Protein AF-A0A7V4HJ07-F1 (afdb_monomer)

Radius of gyration: 25.89 Å; Cα contacts (8 Å, |Δi|>4): 223; chains: 1; bounding box: 107×44×60 Å

Solvent-accessible surface area (backbone atoms only — not comparable to full-atom values): 12830 Å² total; per-residue (Å²): 135,82,89,85,78,92,86,92,75,89,89,85,77,85,71,76,80,68,75,82,66,90,60,75,57,32,81,26,37,32,40,37,22,27,63,87,34,69,67,12,44,54,52,41,54,50,50,30,63,78,57,62,34,52,75,89,34,54,42,74,42,65,8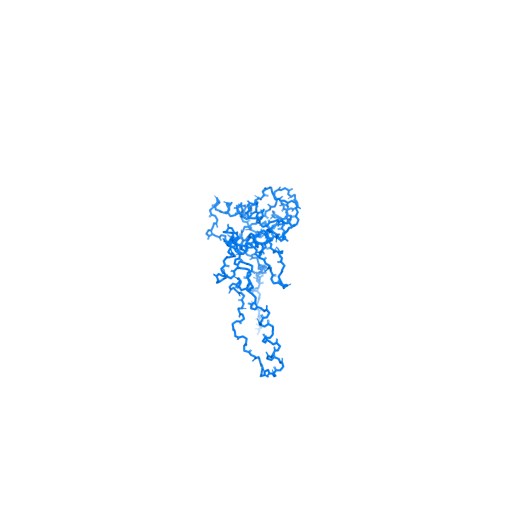4,66,66,93,43,57,62,42,48,43,66,54,43,40,65,55,46,50,49,53,52,54,49,52,37,52,77,70,69,35,67,90,55,45,84,40,84,43,81,32,53,84,57,49,49,38,29,34,43,60,79,72,39,77,86,56,72,69,58,95,91,55,70,58,66,42,47,44,68,60,51,56,75,38,36,72,40,54,71,67,72,44,47,43,72,66,26,96,74,47,55,82,87,51,84,69,84,77,72,80,68,72,96,53,92,70,52,71,68,55,50,52,52,49,51,56,51,50,60,64,63,67,54,79,50,57,44,46,90,86,60,76,76,79,50,77,68,56,56,51,53,58,64,72,73,110

Structure (mmCIF, N/CA/C/O backbone):
data_AF-A0A7V4HJ07-F1
#
_entry.id   AF-A0A7V4HJ07-F1
#
loop_
_atom_site.group_PDB
_atom_site.id
_atom_site.type_symbol
_atom_site.label_atom_id
_atom_site.label_alt_id
_atom_site.label_comp_id
_ato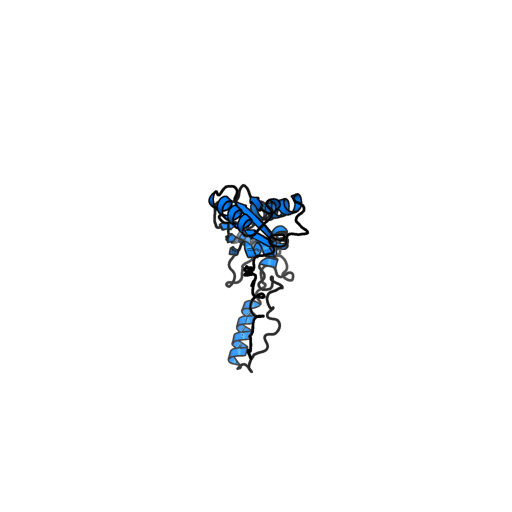m_site.label_asym_id
_atom_site.label_entity_id
_atom_site.label_seq_id
_atom_site.pdbx_PDB_ins_code
_atom_site.Cartn_x
_atom_site.Cartn_y
_atom_site.Cartn_z
_atom_site.occupancy
_atom_site.B_iso_or_equiv
_atom_site.auth_seq_id
_atom_site.auth_comp_id
_atom_site.auth_asym_id
_atom_site.auth_atom_id
_atom_site.pdbx_PDB_model_num
ATOM 1 N N . MET A 1 1 ? 72.514 -27.831 17.365 1.00 38.81 1 MET A N 1
ATOM 2 C CA . MET A 1 1 ? 72.449 -26.882 16.229 1.00 38.81 1 MET A CA 1
ATOM 3 C C . MET A 1 1 ? 70.995 -26.665 15.820 1.00 38.81 1 MET A C 1
ATOM 5 O O . MET A 1 1 ? 70.294 -27.635 15.596 1.00 38.81 1 MET A O 1
ATOM 9 N N . ARG A 1 2 ? 70.595 -25.385 15.783 1.00 41.19 2 ARG A N 1
ATOM 10 C CA . ARG A 1 2 ? 69.440 -24.729 15.125 1.00 41.19 2 ARG A CA 1
ATOM 11 C C . ARG A 1 2 ? 68.014 -25.303 15.245 1.00 41.19 2 ARG A C 1
ATOM 13 O O . ARG A 1 2 ? 67.581 -26.135 14.461 1.00 41.19 2 ARG A O 1
ATOM 20 N N . ARG A 1 3 ? 67.242 -24.634 16.115 1.00 50.53 3 ARG A N 1
ATOM 21 C CA . ARG A 1 3 ? 65.797 -24.376 15.976 1.00 50.53 3 ARG A CA 1
ATOM 22 C C . ARG A 1 3 ? 65.485 -23.695 14.634 1.00 50.53 3 ARG A C 1
ATOM 24 O O . ARG A 1 3 ? 66.245 -22.812 14.229 1.00 50.53 3 ARG A O 1
ATOM 31 N N . ARG A 1 4 ? 64.324 -23.989 14.037 1.00 55.06 4 ARG A N 1
ATOM 32 C CA . ARG A 1 4 ? 63.582 -23.041 13.187 1.00 55.06 4 ARG A CA 1
ATOM 33 C C . ARG A 1 4 ? 62.068 -23.129 13.442 1.00 55.06 4 ARG A C 1
ATOM 35 O O . ARG A 1 4 ? 61.608 -24.193 13.846 1.00 55.06 4 ARG A O 1
ATOM 42 N N . PRO A 1 5 ? 61.339 -22.009 13.294 1.00 48.78 5 PRO A N 1
ATOM 43 C CA . PRO A 1 5 ? 60.101 -21.729 14.015 1.00 48.78 5 PRO A CA 1
ATOM 44 C C . PRO A 1 5 ? 58.841 -21.733 13.130 1.00 48.78 5 PRO A C 1
ATOM 46 O O . PRO A 1 5 ? 58.913 -21.568 11.918 1.00 48.78 5 PRO A O 1
ATOM 49 N N . SER A 1 6 ? 57.701 -21.894 13.805 1.00 51.91 6 SER A N 1
ATOM 50 C CA . SER A 1 6 ? 56.386 -21.275 13.578 1.00 51.91 6 SER A CA 1
ATOM 51 C C . SER A 1 6 ? 56.101 -20.671 12.197 1.00 51.91 6 SER A C 1
ATOM 53 O O . SER A 1 6 ? 56.595 -19.587 11.903 1.00 51.91 6 SER A O 1
ATOM 55 N N . SER A 1 7 ? 55.218 -21.291 11.405 1.00 49.09 7 SER A N 1
ATOM 56 C CA . SER A 1 7 ? 54.449 -20.620 10.335 1.00 49.09 7 SER A CA 1
ATOM 57 C C . SER A 1 7 ? 53.295 -21.504 9.842 1.00 49.09 7 SER A C 1
ATOM 59 O O . SER A 1 7 ? 53.359 -22.061 8.756 1.00 49.09 7 SER A O 1
ATOM 61 N N . VAL A 1 8 ? 52.231 -21.642 10.636 1.00 47.03 8 VAL A N 1
ATOM 62 C CA . VAL A 1 8 ? 50.888 -21.945 10.099 1.00 47.03 8 VAL A CA 1
ATOM 63 C C . VAL A 1 8 ? 49.890 -21.079 10.866 1.00 47.03 8 VAL A C 1
ATOM 65 O O . VAL A 1 8 ? 49.098 -21.539 11.678 1.00 47.03 8 VAL A O 1
ATOM 68 N N . ALA A 1 9 ? 50.014 -19.772 10.675 1.00 49.62 9 ALA A N 1
ATOM 69 C CA . ALA A 1 9 ? 48.987 -18.803 11.011 1.00 49.62 9 ALA A CA 1
ATOM 70 C C . ALA A 1 9 ? 48.783 -17.937 9.767 1.00 49.62 9 ALA A C 1
ATOM 72 O O . ALA A 1 9 ? 49.751 -17.635 9.076 1.00 49.62 9 ALA A O 1
ATOM 73 N N . ALA A 1 10 ? 47.534 -17.539 9.536 1.00 49.84 10 ALA A N 1
ATOM 74 C CA . ALA A 1 10 ? 47.063 -16.678 8.451 1.00 49.84 10 ALA A CA 1
ATOM 75 C C . ALA A 1 10 ? 46.766 -17.367 7.107 1.00 49.84 10 ALA A C 1
ATOM 77 O O . ALA A 1 10 ? 47.447 -17.133 6.118 1.00 49.84 10 ALA A O 1
ATOM 78 N N . LEU A 1 11 ? 45.663 -18.125 7.046 1.00 46.19 11 LEU A N 1
ATOM 79 C CA . LEU A 1 11 ? 44.815 -18.144 5.842 1.00 46.19 11 LEU A CA 1
ATOM 80 C C . LEU A 1 11 ? 43.367 -18.583 6.155 1.00 46.19 11 LEU A C 1
ATOM 82 O O . LEU A 1 11 ? 42.845 -19.530 5.580 1.00 46.19 11 LEU A O 1
ATOM 86 N N . SER A 1 12 ? 42.700 -17.954 7.128 1.00 48.72 12 SER A N 1
ATOM 87 C CA . SER A 1 12 ? 41.275 -18.235 7.415 1.00 48.72 12 SER A CA 1
ATOM 88 C C . SER A 1 12 ? 40.539 -17.020 7.978 1.00 48.72 12 SER A C 1
ATOM 90 O O . SER A 1 12 ? 39.850 -17.109 8.985 1.00 48.72 12 SER A O 1
ATOM 92 N N . LEU A 1 13 ? 40.699 -15.863 7.337 1.00 46.31 13 LEU A N 1
ATOM 93 C CA . LEU A 1 13 ? 39.863 -14.685 7.590 1.00 46.31 13 LEU A CA 1
ATOM 94 C C . LEU A 1 13 ? 39.666 -13.893 6.293 1.00 46.31 13 LEU A C 1
ATOM 96 O O . LEU A 1 13 ? 39.926 -12.699 6.216 1.00 46.31 13 LEU A O 1
ATOM 100 N N . LEU A 1 14 ? 39.157 -14.566 5.258 1.00 50.19 14 LEU A N 1
ATOM 101 C CA . LEU A 1 14 ? 38.324 -13.875 4.277 1.00 50.19 14 LEU A CA 1
ATOM 102 C C . LEU A 1 14 ? 36.915 -13.824 4.878 1.00 50.19 14 LEU A C 1
ATOM 104 O O . LEU A 1 14 ? 36.026 -14.598 4.529 1.00 50.19 14 LEU A O 1
ATOM 108 N N . ALA A 1 15 ? 36.763 -12.969 5.891 1.00 48.62 15 ALA A N 1
ATOM 109 C CA . ALA A 1 15 ? 35.465 -12.606 6.422 1.00 48.62 15 ALA A CA 1
ATOM 110 C C . ALA A 1 15 ? 34.686 -11.994 5.260 1.00 48.62 15 ALA A C 1
ATOM 112 O O . ALA A 1 15 ? 34.964 -10.875 4.828 1.00 48.62 15 ALA A O 1
ATOM 113 N N . CYS A 1 16 ? 33.749 -12.765 4.714 1.00 45.88 16 CYS A N 1
ATOM 114 C CA . CYS A 1 16 ? 32.716 -12.239 3.850 1.00 45.88 16 CYS A CA 1
ATOM 115 C C . CYS A 1 16 ? 31.960 -11.205 4.681 1.00 45.88 16 CYS A C 1
ATOM 117 O O . CYS A 1 16 ? 31.037 -11.541 5.418 1.00 45.88 16 CYS A O 1
ATOM 119 N N . ALA A 1 17 ? 32.357 -9.941 4.560 1.00 47.91 17 ALA A N 1
ATOM 120 C CA . ALA A 1 17 ? 31.526 -8.798 4.880 1.00 47.91 17 ALA A CA 1
ATOM 121 C C . ALA A 1 17 ? 30.385 -8.742 3.851 1.00 47.91 17 ALA A C 1
ATOM 123 O O . ALA A 1 17 ? 30.224 -7.772 3.116 1.00 47.91 17 ALA A O 1
ATOM 124 N N . GLY A 1 18 ? 29.605 -9.822 3.761 1.00 50.72 18 GLY A N 1
ATOM 125 C CA . GLY A 1 18 ? 28.263 -9.748 3.237 1.00 50.72 18 GLY A CA 1
ATOM 126 C C . GLY A 1 18 ? 27.533 -8.870 4.226 1.00 50.72 18 GLY A C 1
ATOM 127 O O . GLY A 1 18 ? 27.244 -9.298 5.341 1.00 50.72 18 GLY A O 1
ATOM 128 N N . GLN A 1 19 ? 27.334 -7.609 3.857 1.00 50.88 19 GLN A N 1
ATOM 129 C CA . GLN A 1 19 ? 26.360 -6.757 4.509 1.00 50.88 19 GLN A CA 1
ATOM 130 C C . GLN A 1 19 ? 25.077 -7.588 4.550 1.00 50.88 19 GLN A C 1
ATOM 132 O O . GLN A 1 19 ? 24.440 -7.783 3.515 1.00 50.88 19 GLN A O 1
ATOM 137 N N . VAL A 1 20 ? 24.723 -8.134 5.717 1.00 46.81 20 VAL A N 1
ATOM 138 C CA . VAL A 1 20 ? 23.382 -8.666 5.963 1.00 46.81 20 VAL A CA 1
ATOM 139 C C . VAL A 1 20 ? 22.499 -7.436 6.053 1.00 46.81 20 VAL A C 1
ATOM 141 O O . VAL A 1 20 ? 22.099 -6.966 7.113 1.00 46.81 20 VAL A O 1
ATOM 144 N N . LEU A 1 21 ? 22.305 -6.819 4.899 1.00 50.88 21 LEU A N 1
ATOM 145 C CA . LEU A 1 21 ? 21.345 -5.777 4.708 1.00 50.88 21 LEU A CA 1
ATOM 146 C C . LEU A 1 21 ? 20.044 -6.561 4.722 1.00 50.88 21 LEU A C 1
ATOM 148 O O . LEU A 1 21 ? 19.770 -7.298 3.778 1.00 50.88 21 LEU A O 1
ATOM 152 N N . ALA A 1 22 ? 19.318 -6.475 5.835 1.00 51.78 22 ALA A N 1
ATOM 153 C CA . ALA A 1 22 ? 17.990 -7.046 6.015 1.00 51.78 22 ALA A CA 1
ATOM 154 C C . ALA A 1 22 ? 17.001 -6.371 5.045 1.00 51.78 22 ALA A C 1
ATOM 156 O O . ALA A 1 22 ? 16.104 -5.635 5.439 1.00 51.78 22 ALA A O 1
ATOM 157 N N . ALA A 1 23 ? 17.241 -6.536 3.747 1.00 54.94 23 ALA A N 1
ATOM 158 C CA . ALA A 1 23 ? 16.266 -6.302 2.714 1.00 54.94 23 ALA A CA 1
ATOM 159 C C . ALA A 1 23 ? 15.381 -7.542 2.627 1.00 54.94 23 ALA A C 1
ATOM 161 O O . ALA A 1 23 ? 15.869 -8.655 2.853 1.00 54.94 23 ALA A O 1
ATOM 162 N N . PRO A 1 24 ? 14.104 -7.361 2.264 1.00 61.44 24 PRO A N 1
ATOM 163 C CA . PRO A 1 24 ? 13.324 -8.477 1.762 1.00 61.44 24 PRO A CA 1
ATOM 164 C C . PRO A 1 24 ? 14.120 -9.170 0.655 1.00 61.44 24 PRO A C 1
ATOM 166 O O . PRO A 1 24 ? 14.839 -8.511 -0.103 1.00 61.44 24 PRO A O 1
ATOM 169 N N . ASP A 1 25 ? 14.015 -10.497 0.599 1.00 76.94 25 ASP A N 1
ATOM 170 C CA . ASP A 1 25 ? 14.601 -11.285 -0.480 1.00 76.94 25 ASP A CA 1
ATOM 171 C C . ASP A 1 25 ? 14.227 -10.615 -1.809 1.00 76.94 25 ASP A C 1
ATOM 173 O O . ASP A 1 25 ? 13.045 -10.421 -2.111 1.00 76.94 25 ASP A O 1
ATOM 177 N N . SER A 1 26 ? 15.233 -10.187 -2.572 1.00 81.31 26 SER A N 1
ATOM 178 C CA . SER A 1 26 ? 15.037 -9.397 -3.788 1.00 81.31 26 SER A CA 1
ATOM 179 C C . SER A 1 26 ? 14.202 -10.146 -4.827 1.00 81.31 26 SER A C 1
ATOM 181 O O . SER A 1 26 ? 13.557 -9.533 -5.681 1.00 81.31 26 SER A O 1
ATOM 183 N N . TYR A 1 27 ? 14.148 -11.475 -4.714 1.00 85.69 27 TYR A N 1
ATOM 184 C CA . TYR A 1 27 ? 13.320 -12.341 -5.536 1.00 85.69 27 TYR A CA 1
ATOM 185 C C . TYR A 1 27 ? 11.875 -12.488 -5.028 1.00 85.69 27 TYR A C 1
ATOM 187 O O . TYR A 1 27 ? 11.033 -13.024 -5.742 1.00 85.69 27 TYR A O 1
ATOM 195 N N . ARG A 1 28 ? 11.550 -12.012 -3.825 1.00 93.12 28 ARG A N 1
ATOM 196 C CA . ARG A 1 28 ? 10.198 -12.058 -3.232 1.00 93.12 28 ARG A CA 1
ATOM 197 C C . ARG A 1 28 ? 9.544 -10.680 -3.116 1.00 93.12 28 ARG A C 1
ATOM 199 O O . ARG A 1 28 ? 8.373 -10.576 -2.756 1.00 93.12 28 ARG A O 1
ATOM 206 N N . ALA A 1 29 ? 10.272 -9.625 -3.473 1.00 94.69 29 ALA A N 1
ATOM 207 C CA . ALA A 1 29 ? 9.765 -8.263 -3.500 1.00 94.69 29 ALA A CA 1
ATOM 208 C C . ALA A 1 29 ? 9.442 -7.782 -4.920 1.00 94.69 29 ALA A C 1
ATOM 210 O O . ALA A 1 29 ? 10.186 -8.061 -5.865 1.00 94.69 29 ALA A O 1
ATOM 211 N N . VAL A 1 30 ? 8.372 -6.995 -5.044 1.00 96.94 30 VAL A N 1
ATOM 212 C CA . VAL A 1 30 ? 8.131 -6.091 -6.179 1.00 96.94 30 VAL A CA 1
ATOM 213 C C . VAL A 1 30 ? 8.318 -4.651 -5.743 1.00 96.94 30 VAL A C 1
ATOM 215 O O . VAL A 1 30 ? 7.993 -4.301 -4.610 1.00 96.94 30 VAL A O 1
ATOM 218 N N . VAL A 1 31 ? 8.839 -3.814 -6.638 1.00 97.00 31 VAL A N 1
ATOM 219 C CA . VAL A 1 31 ? 9.011 -2.379 -6.388 1.00 97.00 31 VAL A CA 1
ATOM 220 C C . VAL A 1 31 ? 8.114 -1.606 -7.326 1.00 97.00 31 VAL A C 1
ATOM 222 O O . VAL A 1 31 ? 8.136 -1.824 -8.538 1.00 97.00 31 VAL A O 1
ATOM 225 N N . ILE A 1 32 ? 7.333 -0.703 -6.755 1.00 97.25 32 ILE A N 1
ATOM 226 C CA . ILE A 1 32 ? 6.379 0.118 -7.476 1.00 97.25 32 ILE A CA 1
ATOM 227 C C . ILE A 1 32 ? 6.998 1.489 -7.724 1.00 97.25 32 ILE A C 1
ATOM 229 O O . ILE A 1 32 ? 7.437 2.140 -6.778 1.00 97.25 32 ILE A O 1
ATOM 233 N N . ALA A 1 33 ? 7.016 1.940 -8.975 1.00 97.00 33 ALA A N 1
ATOM 234 C CA . ALA A 1 33 ? 7.413 3.298 -9.333 1.00 97.00 33 ALA A CA 1
ATOM 235 C C . ALA A 1 33 ? 6.220 4.076 -9.886 1.00 97.00 33 ALA A C 1
ATOM 237 O O . ALA A 1 33 ? 5.417 3.536 -10.651 1.00 97.00 33 ALA A O 1
ATOM 238 N N . ASN A 1 34 ? 6.149 5.361 -9.549 1.00 95.94 34 ASN A N 1
ATOM 239 C CA . ASN A 1 34 ? 5.253 6.287 -10.223 1.00 95.94 34 ASN A CA 1
ATOM 240 C C . ASN A 1 34 ? 5.839 6.620 -11.603 1.00 95.94 34 ASN A C 1
ATOM 242 O O . ASN A 1 34 ? 6.877 7.275 -11.700 1.00 95.94 34 ASN A O 1
ATOM 246 N N . ALA A 1 35 ? 5.166 6.183 -12.667 1.00 95.56 35 ALA A N 1
ATOM 247 C CA . ALA A 1 35 ? 5.622 6.371 -14.041 1.00 95.56 35 ALA A CA 1
ATOM 248 C C . ALA A 1 35 ? 5.672 7.847 -14.474 1.00 95.56 35 ALA A C 1
ATOM 250 O O . ALA A 1 35 ? 6.474 8.212 -15.333 1.00 95.56 35 ALA A O 1
ATOM 251 N N . ALA A 1 36 ? 4.859 8.707 -13.853 1.00 93.62 36 ALA A N 1
ATOM 252 C CA . ALA A 1 36 ? 4.834 10.141 -14.128 1.00 93.62 36 ALA A CA 1
ATOM 253 C C . ALA A 1 36 ? 5.923 10.925 -13.370 1.00 93.62 36 ALA A C 1
ATOM 255 O O . ALA A 1 36 ? 6.141 12.100 -13.667 1.00 93.62 36 ALA A O 1
ATOM 256 N N . SER A 1 37 ? 6.620 10.305 -12.407 1.00 94.44 37 SER A N 1
ATOM 257 C CA . SER A 1 37 ? 7.682 10.958 -11.639 1.00 94.44 37 SER A CA 1
ATOM 258 C C . SER A 1 37 ? 9.070 10.489 -12.064 1.00 94.44 37 SER A C 1
ATOM 260 O O . SER A 1 37 ? 9.479 9.349 -11.832 1.00 94.44 37 SER A O 1
ATOM 262 N N . TRP A 1 38 ? 9.857 11.427 -12.593 1.00 94.94 38 TRP A N 1
ATOM 263 C CA . TRP A 1 38 ? 11.274 11.200 -12.872 1.00 94.94 38 TRP A CA 1
ATOM 264 C C . TRP A 1 38 ? 12.059 10.793 -11.615 1.00 94.94 38 TRP A C 1
ATOM 266 O O . TRP A 1 38 ? 12.910 9.903 -11.683 1.00 94.94 38 TRP A O 1
ATOM 276 N N . ALA A 1 39 ? 11.760 11.406 -10.463 1.00 94.62 39 ALA A N 1
ATOM 277 C CA . ALA A 1 39 ? 12.431 11.090 -9.205 1.00 94.62 39 ALA A CA 1
ATOM 278 C C . ALA A 1 39 ? 12.111 9.656 -8.756 1.00 94.62 39 ALA A C 1
ATOM 280 O O . ALA A 1 39 ? 13.022 8.909 -8.393 1.00 94.62 39 ALA A O 1
ATOM 281 N N . SER A 1 40 ? 10.844 9.242 -8.872 1.00 95.81 40 SER A N 1
ATOM 282 C CA . SER A 1 40 ? 10.403 7.874 -8.583 1.00 95.81 40 SER A CA 1
ATOM 283 C C . SER A 1 40 ? 11.091 6.850 -9.470 1.00 95.81 40 SER A C 1
ATOM 285 O O . SER A 1 40 ? 11.714 5.920 -8.957 1.00 95.81 40 SER A O 1
ATOM 287 N N . LEU A 1 41 ? 11.104 7.074 -10.785 1.00 96.88 41 LEU A N 1
ATOM 288 C CA . LEU A 1 41 ? 11.811 6.209 -11.728 1.00 96.88 41 LEU A CA 1
ATOM 289 C C . LEU A 1 41 ? 13.306 6.102 -11.400 1.00 96.88 41 LEU A C 1
ATOM 291 O O . LEU A 1 41 ? 13.856 5.000 -11.372 1.00 96.88 41 LEU A O 1
ATOM 295 N N . ARG A 1 42 ? 13.981 7.227 -11.125 1.00 97.75 42 ARG A N 1
ATOM 296 C CA . ARG A 1 42 ? 15.422 7.233 -10.834 1.00 97.75 42 ARG A CA 1
ATOM 297 C C . ARG A 1 42 ? 15.746 6.474 -9.549 1.00 97.75 42 ARG A C 1
ATOM 299 O O . ARG A 1 42 ? 16.692 5.683 -9.558 1.00 97.75 42 ARG A O 1
ATOM 306 N N . ILE A 1 43 ? 14.987 6.720 -8.480 1.00 97.69 43 ILE A N 1
ATOM 307 C CA . ILE A 1 43 ? 15.192 6.109 -7.160 1.00 97.69 43 ILE A CA 1
ATOM 308 C C . ILE A 1 43 ? 14.869 4.617 -7.202 1.00 97.69 43 ILE A C 1
ATOM 310 O O . ILE A 1 43 ? 15.673 3.816 -6.731 1.00 97.69 43 ILE A O 1
ATOM 314 N N . VAL A 1 44 ? 13.741 4.227 -7.801 1.00 97.38 44 VAL A N 1
ATOM 315 C CA . VAL A 1 44 ? 13.344 2.816 -7.903 1.00 97.38 44 VAL A CA 1
ATOM 316 C C . VAL A 1 44 ? 14.338 2.021 -8.742 1.00 97.38 44 VAL A C 1
ATOM 318 O O . VAL A 1 44 ? 14.741 0.940 -8.321 1.00 97.38 44 VAL A O 1
ATOM 321 N N . ASN A 1 45 ? 14.791 2.559 -9.877 1.00 96.44 45 ASN A N 1
ATOM 322 C CA . ASN A 1 45 ? 15.788 1.879 -10.706 1.00 96.44 45 ASN A CA 1
ATOM 323 C C . ASN A 1 45 ? 17.121 1.691 -9.967 1.00 96.44 45 ASN A C 1
ATOM 325 O O . ASN A 1 45 ? 17.696 0.606 -10.021 1.00 96.44 45 ASN A O 1
ATOM 329 N N . GLU A 1 46 ? 17.595 2.712 -9.244 1.00 97.00 46 GLU A N 1
ATOM 330 C CA . GLU A 1 46 ? 18.821 2.595 -8.443 1.00 97.00 46 GLU A CA 1
ATOM 331 C C . GLU A 1 46 ? 18.658 1.576 -7.315 1.00 97.00 46 GLU A C 1
ATOM 333 O O . GLU A 1 46 ? 19.503 0.705 -7.123 1.00 97.00 46 GLU A O 1
ATOM 338 N N . TYR A 1 47 ? 17.542 1.647 -6.588 1.00 95.69 47 TYR A N 1
ATOM 339 C CA . TYR A 1 47 ? 17.244 0.722 -5.504 1.00 95.69 47 TYR A CA 1
ATOM 340 C C . TYR A 1 47 ? 17.179 -0.722 -6.013 1.00 95.69 47 TYR A C 1
ATO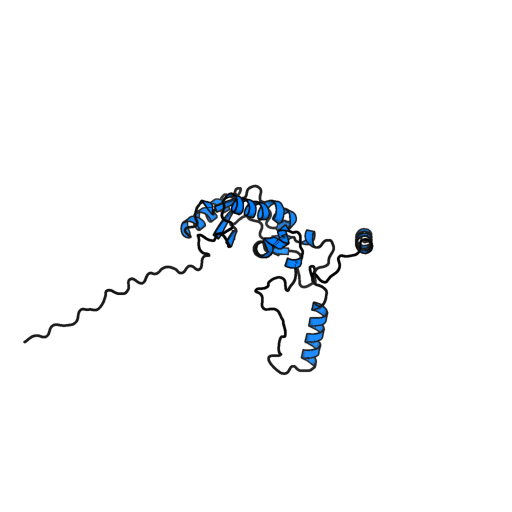M 342 O O . TYR A 1 47 ? 17.787 -1.614 -5.420 1.00 95.69 47 TYR A O 1
ATOM 350 N N . ALA A 1 48 ? 16.491 -0.954 -7.134 1.00 95.50 48 ALA A N 1
ATOM 351 C CA . ALA A 1 48 ? 16.388 -2.270 -7.747 1.00 95.50 48 ALA A CA 1
ATOM 352 C C . ALA A 1 48 ? 17.763 -2.811 -8.165 1.00 95.50 48 ALA A C 1
ATOM 354 O O . ALA A 1 48 ? 18.069 -3.967 -7.872 1.00 95.50 48 ALA A O 1
ATOM 355 N N . ALA A 1 49 ? 18.614 -1.972 -8.766 1.00 94.38 49 ALA A N 1
ATOM 356 C CA . ALA A 1 49 ? 19.975 -2.347 -9.141 1.00 94.38 49 ALA A CA 1
ATOM 357 C C . ALA A 1 49 ? 20.830 -2.720 -7.917 1.00 94.38 49 ALA A C 1
ATOM 359 O O . ALA A 1 49 ? 21.433 -3.792 -7.891 1.00 94.38 49 ALA A O 1
ATOM 360 N N . LEU A 1 50 ? 20.825 -1.886 -6.871 1.00 94.44 50 LEU A N 1
ATOM 361 C CA . LEU A 1 50 ? 21.609 -2.109 -5.649 1.00 94.44 50 LEU A CA 1
ATOM 362 C C . LEU A 1 50 ? 21.158 -3.340 -4.856 1.00 94.44 50 LEU A C 1
ATOM 364 O O . LEU A 1 50 ? 21.966 -3.968 -4.175 1.00 94.44 50 LEU A O 1
ATOM 368 N N . ARG A 1 51 ? 19.865 -3.677 -4.909 1.00 91.94 51 ARG A N 1
ATOM 369 C CA . ARG A 1 51 ? 19.291 -4.830 -4.198 1.00 91.94 51 ARG A CA 1
ATOM 370 C C . ARG A 1 51 ? 19.203 -6.091 -5.050 1.00 91.94 51 ARG A C 1
ATOM 372 O O . ARG A 1 51 ? 18.768 -7.117 -4.541 1.00 91.94 51 ARG A O 1
ATOM 379 N N . GLY A 1 52 ? 19.604 -6.036 -6.319 1.00 92.69 52 GLY A N 1
ATOM 380 C CA . GLY A 1 52 ? 19.484 -7.168 -7.236 1.00 92.69 52 GLY A CA 1
ATOM 381 C C . GLY A 1 52 ? 18.032 -7.602 -7.453 1.00 92.69 52 GLY A C 1
ATOM 382 O O . GLY A 1 52 ? 17.756 -8.797 -7.542 1.00 92.69 52 GLY A O 1
ATOM 383 N N . ILE A 1 53 ? 17.095 -6.650 -7.488 1.00 94.31 53 ILE A N 1
ATOM 384 C CA . ILE A 1 53 ? 15.682 -6.921 -7.774 1.00 94.31 53 ILE A CA 1
ATOM 385 C C . ILE A 1 53 ? 15.541 -7.160 -9.283 1.00 94.31 53 ILE A C 1
ATOM 387 O O . ILE A 1 53 ? 15.971 -6.315 -10.074 1.00 94.31 53 ILE A O 1
ATOM 391 N N . PRO A 1 54 ? 14.950 -8.288 -9.718 1.00 93.88 54 PRO A N 1
ATOM 392 C CA . PRO A 1 54 ? 14.784 -8.573 -11.137 1.00 93.88 54 PRO A CA 1
ATOM 393 C C . PRO A 1 54 ? 14.002 -7.457 -11.852 1.00 93.88 54 PRO A C 1
ATOM 395 O O . PRO A 1 54 ? 12.976 -7.027 -11.328 1.00 93.88 54 PRO A O 1
ATOM 398 N N . PRO A 1 55 ? 14.368 -7.052 -13.084 1.00 93.75 55 PRO A N 1
ATOM 399 C CA . PRO A 1 55 ? 13.628 -6.021 -13.823 1.00 93.75 55 PRO A CA 1
ATOM 400 C C . PRO A 1 55 ? 12.128 -6.318 -13.959 1.00 93.75 55 PRO A C 1
ATOM 402 O O . PRO A 1 55 ? 11.294 -5.422 -13.889 1.00 93.75 55 PRO A O 1
ATOM 405 N N . ARG A 1 56 ? 11.759 -7.604 -14.062 1.00 94.81 56 ARG A N 1
ATOM 406 C CA . ARG A 1 56 ? 10.355 -8.047 -14.099 1.00 94.81 56 ARG A CA 1
ATOM 407 C C . ARG A 1 56 ? 9.564 -7.755 -12.812 1.00 94.81 56 ARG A C 1
ATOM 409 O O . ARG A 1 56 ? 8.338 -7.780 -12.861 1.00 94.81 56 ARG A O 1
ATOM 416 N N . HIS A 1 57 ? 10.229 -7.501 -11.684 1.00 96.56 57 HIS A N 1
ATOM 417 C CA . HIS A 1 57 ? 9.614 -7.147 -10.398 1.00 96.56 57 HIS A CA 1
ATOM 418 C C . HIS A 1 57 ? 9.459 -5.634 -10.207 1.00 96.56 57 HIS A C 1
ATOM 420 O O . HIS A 1 57 ? 8.869 -5.204 -9.219 1.00 96.56 57 HIS A O 1
ATOM 426 N N . VAL A 1 58 ? 9.959 -4.822 -11.141 1.00 97.00 58 VAL A N 1
ATOM 427 C CA . VAL A 1 58 ? 9.706 -3.381 -11.154 1.00 97.00 58 VAL A CA 1
ATOM 428 C C . VAL A 1 58 ? 8.399 -3.131 -11.900 1.00 97.00 58 VAL A C 1
ATOM 430 O O . VAL A 1 58 ? 8.269 -3.446 -13.088 1.00 97.00 58 VAL A O 1
ATOM 433 N N . ILE A 1 59 ? 7.401 -2.613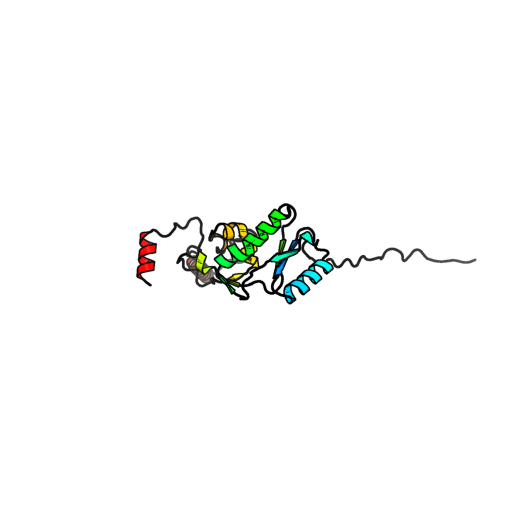 -11.193 1.00 97.44 59 ILE A N 1
ATOM 434 C CA . ILE A 1 59 ? 6.075 -2.304 -11.730 1.00 97.44 59 ILE A CA 1
ATOM 435 C C . ILE A 1 59 ? 5.949 -0.789 -11.822 1.00 97.44 59 ILE A C 1
ATOM 437 O O . ILE A 1 59 ? 6.171 -0.073 -10.848 1.00 97.44 59 ILE A O 1
ATOM 441 N N . LEU A 1 60 ? 5.595 -0.310 -13.009 1.00 96.88 60 LEU A N 1
ATOM 442 C CA . LEU A 1 60 ? 5.300 1.093 -13.249 1.00 96.88 60 LEU A CA 1
ATOM 443 C C . LEU A 1 60 ? 3.794 1.275 -13.119 1.00 96.88 60 LEU A C 1
ATOM 445 O O . LEU A 1 60 ? 3.033 0.583 -13.795 1.00 96.88 60 LEU A O 1
ATOM 449 N N . LEU A 1 61 ? 3.381 2.175 -12.238 1.00 95.38 61 LEU A N 1
ATOM 450 C CA . LEU A 1 61 ? 1.996 2.599 -12.136 1.00 95.38 61 LEU A CA 1
ATOM 451 C C . LEU A 1 61 ? 1.825 3.921 -12.871 1.00 95.38 61 LEU A C 1
ATOM 453 O O . LEU A 1 61 ? 2.463 4.923 -12.538 1.00 95.38 61 LEU A O 1
ATOM 457 N N . ASP A 1 62 ? 0.940 3.898 -13.858 1.00 88.44 62 ASP A N 1
ATOM 458 C CA . ASP A 1 62 ? 0.461 5.087 -14.545 1.00 88.44 62 ASP A CA 1
ATOM 459 C C . ASP A 1 62 ? -0.755 5.667 -13.815 1.00 88.44 62 ASP A C 1
ATOM 461 O O . ASP A 1 62 ? -1.502 4.950 -13.152 1.00 88.44 62 ASP A O 1
ATOM 465 N N . ARG A 1 63 ? -0.992 6.973 -13.989 1.00 85.00 63 ARG A N 1
ATOM 466 C CA . ARG A 1 63 ? -2.201 7.679 -13.515 1.00 85.00 63 ARG A CA 1
ATOM 467 C C . ARG A 1 63 ? -2.382 7.743 -11.991 1.00 85.00 63 ARG A C 1
ATOM 469 O O . ARG A 1 63 ? -3.508 7.860 -11.516 1.00 85.00 63 ARG A O 1
ATOM 476 N N . ILE A 1 64 ? -1.292 7.749 -11.226 1.00 87.31 64 ILE A N 1
ATOM 477 C CA . ILE A 1 64 ? -1.363 8.002 -9.782 1.00 87.31 64 ILE A CA 1
ATOM 478 C C . ILE A 1 64 ? -1.709 9.484 -9.534 1.00 87.31 64 ILE A C 1
ATOM 480 O O . ILE A 1 64 ? -1.081 10.359 -10.141 1.00 87.31 64 ILE A O 1
ATOM 484 N N . PRO A 1 65 ? -2.663 9.803 -8.640 1.00 84.25 65 PRO A N 1
ATOM 485 C CA . PRO A 1 65 ? -2.910 11.179 -8.224 1.00 84.25 65 PRO A CA 1
ATOM 486 C C . PRO A 1 65 ? -1.649 11.811 -7.627 1.00 84.25 65 PRO A C 1
ATOM 488 O O . PRO A 1 65 ? -0.974 11.197 -6.806 1.00 84.25 65 PRO A O 1
ATOM 491 N N . ALA A 1 66 ? -1.363 13.065 -7.979 1.00 78.75 66 ALA A N 1
ATOM 492 C CA . ALA A 1 66 ? -0.190 13.790 -7.476 1.00 78.75 66 ALA A CA 1
ATOM 493 C C . ALA A 1 66 ? -0.299 14.212 -5.994 1.00 78.75 66 ALA A C 1
ATOM 495 O O . ALA A 1 66 ? 0.620 14.820 -5.449 1.00 78.75 66 ALA A O 1
ATOM 496 N N . ASN A 1 67 ? -1.426 13.926 -5.343 1.00 84.81 67 ASN A N 1
ATOM 497 C CA . ASN A 1 67 ? -1.696 14.348 -3.978 1.00 84.81 67 ASN A CA 1
ATOM 498 C C . ASN A 1 67 ? -1.129 13.335 -2.982 1.00 84.81 67 ASN A C 1
ATOM 500 O O . ASN A 1 67 ? -1.303 12.132 -3.145 1.00 84.81 67 ASN A O 1
ATOM 504 N N . GLU A 1 68 ? -0.556 13.816 -1.880 1.00 89.50 68 GLU A N 1
ATOM 505 C CA . GLU A 1 68 ? -0.103 12.946 -0.784 1.00 89.50 68 GLU A CA 1
ATOM 506 C C . GLU A 1 68 ? -1.263 12.173 -0.128 1.00 89.50 68 GLU A C 1
ATOM 508 O O . GLU A 1 68 ? -1.076 11.065 0.384 1.00 89.50 68 GLU A O 1
ATOM 513 N N . ARG A 1 69 ? -2.469 12.756 -0.182 1.00 95.56 69 ARG A N 1
ATOM 514 C CA . ARG A 1 69 ? -3.710 12.180 0.328 1.00 95.56 69 ARG A CA 1
ATOM 515 C C . ARG A 1 69 ? -4.673 11.818 -0.796 1.00 95.56 69 ARG A C 1
ATOM 517 O O . ARG A 1 69 ? -4.982 12.669 -1.632 1.00 95.56 69 ARG A O 1
ATOM 524 N N . VAL A 1 70 ? -5.227 10.608 -0.741 1.00 96.56 70 VAL A N 1
ATOM 525 C CA . VAL A 1 70 ? -6.270 10.141 -1.670 1.00 96.56 70 VAL A CA 1
ATOM 526 C C . VAL A 1 70 ? -7.422 9.437 -0.942 1.00 96.56 70 VAL A C 1
ATOM 528 O O . VAL A 1 70 ? -7.199 8.860 0.124 1.00 96.56 70 VAL A O 1
ATOM 531 N N . PRO A 1 71 ? -8.649 9.452 -1.492 1.00 96.19 71 PRO A N 1
ATOM 532 C CA . PRO A 1 71 ? -9.745 8.626 -0.993 1.00 96.19 71 PRO A CA 1
ATOM 533 C C . PRO A 1 71 ? -9.446 7.129 -1.121 1.00 96.19 71 PRO A C 1
ATOM 535 O O . PRO A 1 71 ? -8.747 6.696 -2.039 1.00 96.19 71 PRO A O 1
ATOM 538 N N . VAL A 1 72 ? -10.034 6.321 -0.240 1.00 95.81 72 VAL A N 1
ATOM 539 C CA . VAL A 1 72 ? -9.871 4.860 -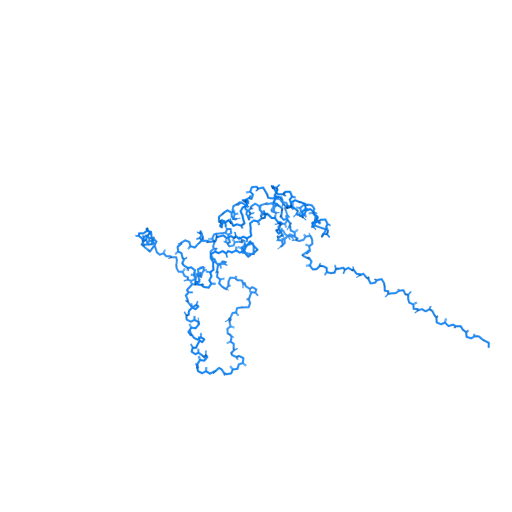0.250 1.00 95.81 72 VAL A CA 1
ATOM 540 C C . VAL A 1 72 ? -10.329 4.200 -1.556 1.00 95.81 72 VAL A C 1
ATOM 542 O O . VAL A 1 72 ? -9.704 3.238 -1.997 1.00 95.81 72 VAL A O 1
ATOM 545 N N . GLU A 1 73 ? -11.342 4.748 -2.231 1.00 95.25 73 GLU A N 1
ATOM 546 C CA . GLU A 1 73 ? -11.786 4.254 -3.542 1.00 95.25 73 GLU A CA 1
ATOM 547 C C . GLU A 1 73 ? -10.698 4.431 -4.609 1.00 95.25 73 GLU A C 1
ATOM 549 O O . GLU A 1 73 ? -10.338 3.488 -5.307 1.00 95.25 73 GLU A O 1
ATOM 554 N N . THR A 1 74 ? -10.096 5.622 -4.669 1.00 95.69 74 THR A N 1
ATOM 555 C CA . THR A 1 74 ? -8.958 5.919 -5.548 1.00 95.69 74 THR A CA 1
ATOM 556 C C . THR A 1 74 ? -7.780 4.998 -5.243 1.00 95.69 74 THR A C 1
ATOM 558 O O . THR A 1 74 ? -7.161 4.455 -6.152 1.00 95.69 74 THR A O 1
ATOM 561 N N . PHE A 1 75 ? -7.492 4.751 -3.963 1.00 95.75 75 PHE A N 1
ATOM 562 C CA . PHE A 1 75 ? -6.463 3.787 -3.583 1.00 95.75 75 PHE A CA 1
ATOM 563 C C . PHE A 1 75 ? -6.769 2.369 -4.090 1.00 95.75 75 PHE A C 1
ATOM 565 O O . PHE A 1 75 ? -5.875 1.710 -4.618 1.00 95.75 75 PHE A O 1
ATOM 572 N N . ARG A 1 76 ? -8.015 1.893 -3.979 1.00 95.75 76 ARG A N 1
ATOM 573 C CA . ARG A 1 76 ? -8.405 0.564 -4.474 1.00 95.75 76 ARG A CA 1
ATOM 574 C C . ARG A 1 76 ? -8.273 0.450 -5.984 1.00 95.75 76 ARG A C 1
ATOM 576 O O . ARG A 1 76 ? -7.592 -0.459 -6.456 1.00 95.75 76 ARG A O 1
ATOM 583 N N . CYS A 1 77 ? -8.918 1.352 -6.716 1.00 95.19 77 CYS A N 1
ATOM 584 C CA . CYS A 1 77 ? -9.080 1.239 -8.161 1.00 95.19 77 CYS A CA 1
ATOM 585 C C . CYS A 1 77 ? -7.837 1.663 -8.940 1.00 95.19 77 CYS A C 1
ATOM 587 O O . CYS A 1 77 ? -7.488 1.005 -9.917 1.00 95.19 77 CYS A O 1
ATOM 589 N N . ASP A 1 78 ? -7.155 2.722 -8.500 1.00 94.50 78 ASP A N 1
ATOM 590 C CA . ASP A 1 78 ? -6.084 3.342 -9.288 1.00 94.50 78 ASP A CA 1
ATOM 591 C C . ASP A 1 78 ? -4.685 2.913 -8.826 1.00 94.50 78 ASP A C 1
ATOM 593 O O . ASP A 1 78 ? -3.711 3.103 -9.553 1.00 94.50 78 ASP A O 1
ATOM 597 N N . ILE A 1 79 ? -4.560 2.315 -7.634 1.00 95.38 79 ILE A N 1
ATOM 598 C CA . ILE A 1 79 ? -3.264 1.909 -7.069 1.00 95.38 79 ILE A CA 1
ATOM 599 C C . ILE A 1 79 ? -3.240 0.406 -6.786 1.00 95.38 79 ILE A C 1
ATOM 601 O O . ILE A 1 79 ? -2.485 -0.335 -7.414 1.00 95.38 79 ILE A O 1
ATOM 605 N N . LEU A 1 80 ? -4.068 -0.074 -5.858 1.00 95.56 80 LEU A N 1
ATOM 606 C CA . LEU A 1 80 ? -3.952 -1.426 -5.320 1.00 95.56 80 LEU A CA 1
ATOM 607 C C . LEU A 1 80 ? -4.331 -2.498 -6.351 1.00 95.56 80 LEU A C 1
ATOM 609 O O . LEU A 1 80 ? -3.561 -3.429 -6.589 1.00 95.56 80 LEU A O 1
ATOM 613 N N . GLN A 1 81 ? -5.488 -2.361 -6.999 1.00 96.12 81 GLN A N 1
ATOM 614 C CA . GLN A 1 81 ? -5.947 -3.310 -8.012 1.00 96.12 81 GLN A CA 1
ATOM 615 C C . GLN A 1 81 ? -4.996 -3.385 -9.224 1.00 96.12 81 GLN A C 1
ATOM 617 O O . GLN A 1 81 ? -4.667 -4.507 -9.626 1.00 96.12 81 GLN A O 1
ATOM 622 N N . PRO A 1 82 ? -4.481 -2.271 -9.784 1.00 96.12 82 PRO A N 1
ATOM 623 C CA . PRO A 1 82 ? -3.458 -2.312 -10.828 1.00 96.12 82 PRO A CA 1
ATOM 624 C C . PRO A 1 82 ? -2.171 -3.026 -10.403 1.00 96.12 82 PRO A C 1
ATOM 626 O O . PRO A 1 82 ? -1.638 -3.816 -11.182 1.00 96.12 82 PRO A O 1
ATOM 629 N N . VAL A 1 83 ? -1.698 -2.827 -9.165 1.00 96.38 83 VAL A N 1
ATOM 630 C CA . VAL A 1 83 ? -0.517 -3.546 -8.649 1.00 96.38 83 VAL A CA 1
ATOM 631 C C . VAL A 1 83 ? -0.751 -5.052 -8.635 1.00 96.38 83 VAL A C 1
ATOM 633 O O . VAL A 1 83 ? 0.053 -5.798 -9.197 1.00 96.38 83 VAL A O 1
ATOM 636 N N . PHE A 1 84 ? -1.856 -5.515 -8.044 1.00 96.44 84 PHE A N 1
ATOM 637 C CA . PHE A 1 84 ? -2.171 -6.946 -8.017 1.00 96.44 84 PHE A CA 1
ATOM 638 C C . PHE A 1 84 ? -2.395 -7.515 -9.421 1.00 96.44 84 PHE A C 1
ATOM 640 O O . PHE A 1 84 ? -1.937 -8.620 -9.708 1.00 96.44 84 PHE A O 1
ATOM 647 N N . SER A 1 85 ? -3.006 -6.741 -10.320 1.00 96.25 85 SER A N 1
ATOM 648 C CA . SER A 1 85 ? -3.191 -7.131 -11.722 1.00 96.25 85 SER A CA 1
ATOM 649 C C . SER A 1 85 ? -1.851 -7.323 -12.437 1.00 96.25 85 SER A C 1
ATOM 651 O O . SER A 1 85 ? -1.675 -8.298 -13.161 1.00 96.25 85 SER A O 1
ATOM 653 N N . GLU A 1 86 ? -0.870 -6.446 -12.208 1.00 97.31 86 GLU A N 1
ATOM 654 C CA . GLU A 1 86 ? 0.473 -6.588 -12.781 1.00 97.31 86 GLU A CA 1
ATOM 655 C C . GLU A 1 86 ? 1.252 -7.767 -12.185 1.00 97.31 86 GLU A C 1
ATOM 657 O O . GLU A 1 86 ? 1.927 -8.488 -12.923 1.00 97.31 86 GLU A O 1
ATOM 662 N N . ILE A 1 87 ? 1.135 -8.009 -10.876 1.00 96.88 87 ILE A N 1
ATOM 663 C CA . ILE A 1 87 ? 1.717 -9.192 -10.220 1.00 96.88 87 ILE A CA 1
ATOM 664 C C . ILE A 1 87 ? 1.145 -10.472 -10.846 1.00 96.88 87 ILE A C 1
ATOM 666 O O . ILE A 1 87 ? 1.907 -11.370 -11.221 1.00 96.88 87 ILE A O 1
ATOM 670 N N . GLN A 1 88 ? -0.177 -10.531 -11.020 1.00 96.75 88 GLN A N 1
ATOM 671 C CA . GLN A 1 88 ? -0.873 -11.653 -11.642 1.00 96.75 88 GLN A CA 1
ATOM 672 C C . GLN A 1 88 ? -0.463 -11.843 -13.102 1.00 96.75 88 GLN A C 1
ATOM 674 O O . GLN A 1 88 ? -0.039 -12.931 -13.494 1.00 96.75 88 GLN A O 1
ATOM 679 N N . ARG A 1 89 ? -0.519 -10.777 -13.907 1.00 97.31 89 ARG A N 1
ATOM 680 C CA . ARG A 1 89 ? -0.177 -10.799 -15.338 1.00 97.31 89 ARG A CA 1
ATOM 681 C C . ARG A 1 89 ? 1.244 -11.307 -15.588 1.00 97.31 89 ARG A C 1
ATOM 683 O O . ARG A 1 89 ? 1.506 -11.941 -16.607 1.00 97.31 89 ARG A O 1
ATOM 690 N N . ARG A 1 90 ? 2.169 -11.030 -14.667 1.00 96.81 90 ARG A N 1
ATOM 691 C CA . ARG A 1 90 ? 3.575 -11.460 -14.734 1.00 96.81 90 ARG A CA 1
ATOM 692 C C . ARG A 1 90 ? 3.825 -12.837 -14.103 1.00 96.81 90 ARG A C 1
ATOM 694 O O . ARG A 1 90 ? 4.967 -13.291 -14.109 1.00 96.81 90 ARG A O 1
ATOM 701 N N . GLY A 1 91 ? 2.797 -13.493 -13.560 1.00 96.06 91 GLY A N 1
ATOM 702 C CA . GLY A 1 91 ? 2.897 -14.809 -12.922 1.00 96.06 91 GLY A CA 1
ATOM 703 C C . GLY A 1 91 ? 3.677 -14.803 -11.604 1.00 96.06 91 GLY A C 1
ATOM 704 O O . GLY A 1 91 ? 4.284 -15.811 -11.247 1.00 96.06 91 GLY A O 1
ATOM 705 N N . LEU A 1 92 ? 3.701 -13.672 -10.895 1.00 95.81 92 LEU A N 1
ATOM 706 C CA . LEU A 1 92 ? 4.536 -13.468 -9.707 1.00 95.81 92 LEU A CA 1
ATOM 707 C C . LEU A 1 92 ? 3.839 -13.823 -8.383 1.00 95.81 92 LEU A C 1
ATOM 709 O O . LEU A 1 92 ? 4.500 -13.863 -7.349 1.00 95.81 92 LEU A O 1
ATOM 713 N N . GLU A 1 93 ? 2.539 -14.128 -8.403 1.00 94.00 93 GLU A N 1
ATOM 714 C CA . GLU A 1 93 ? 1.693 -14.339 -7.211 1.00 94.00 93 GLU A CA 1
ATOM 715 C C . GLU A 1 93 ? 2.232 -15.393 -6.234 1.00 94.00 93 GLU A C 1
ATOM 717 O O . GLU A 1 93 ? 2.061 -15.275 -5.026 1.00 94.00 93 GLU A O 1
ATOM 722 N N . LYS A 1 94 ? 2.891 -16.440 -6.745 1.00 92.00 94 LYS A N 1
ATOM 723 C CA . LYS A 1 94 ? 3.434 -17.533 -5.918 1.00 92.00 94 LYS A CA 1
ATOM 724 C C . LYS A 1 94 ? 4.807 -17.224 -5.322 1.00 92.00 94 LYS A C 1
ATOM 726 O O . LYS A 1 94 ? 5.293 -17.974 -4.478 1.00 92.00 94 LYS A O 1
ATOM 731 N N . THR A 1 95 ? 5.469 -16.180 -5.807 1.00 91.69 95 THR A N 1
ATOM 732 C CA . THR A 1 95 ? 6.852 -15.851 -5.445 1.00 91.69 95 THR A CA 1
ATOM 733 C C . THR A 1 95 ? 6.920 -14.581 -4.609 1.00 91.69 95 THR A C 1
ATOM 735 O O . THR A 1 95 ? 7.717 -14.518 -3.676 1.00 91.69 95 THR A O 1
ATOM 738 N N . VAL A 1 96 ? 6.088 -13.594 -4.935 1.00 93.69 96 VAL A N 1
ATOM 739 C CA . VAL A 1 96 ? 6.092 -12.277 -4.306 1.00 93.69 96 VAL A CA 1
ATOM 740 C C . VAL A 1 96 ? 5.259 -12.289 -3.032 1.00 93.69 96 VAL A C 1
ATOM 742 O O . VAL A 1 96 ? 4.108 -12.713 -3.042 1.00 93.69 96 VAL A O 1
ATOM 745 N N . ASP A 1 97 ? 5.835 -11.784 -1.947 1.00 92.69 97 ASP A N 1
ATOM 746 C CA . ASP A 1 97 ? 5.152 -11.554 -0.668 1.00 92.69 97 ASP A CA 1
ATOM 747 C C . ASP A 1 97 ? 5.302 -10.114 -0.158 1.00 92.69 97 ASP A C 1
ATOM 749 O O . ASP A 1 97 ? 4.645 -9.727 0.806 1.00 92.69 97 ASP A O 1
ATOM 753 N N . THR A 1 98 ? 6.144 -9.315 -0.817 1.00 94.31 98 THR A N 1
ATOM 754 C CA . THR A 1 98 ? 6.489 -7.967 -0.379 1.00 94.31 98 THR A CA 1
ATOM 755 C C . THR A 1 98 ? 6.255 -6.966 -1.505 1.00 94.31 98 THR A C 1
ATOM 757 O O . THR A 1 98 ? 6.773 -7.122 -2.611 1.00 94.31 98 THR A O 1
ATOM 760 N N . ILE A 1 99 ? 5.510 -5.901 -1.208 1.00 96.31 99 ILE A N 1
ATOM 761 C CA . ILE A 1 99 ? 5.328 -4.749 -2.096 1.00 96.31 99 ILE A CA 1
ATOM 762 C C . ILE A 1 99 ? 6.109 -3.575 -1.507 1.00 96.31 99 ILE A C 1
ATOM 764 O O . ILE A 1 99 ? 5.876 -3.166 -0.371 1.00 96.31 99 ILE A O 1
ATOM 768 N N . LEU A 1 100 ? 7.051 -3.046 -2.283 1.00 96.06 100 LEU A N 1
ATOM 769 C CA . LEU A 1 100 ? 7.877 -1.899 -1.930 1.00 96.06 100 LEU A CA 1
ATOM 770 C C . LEU A 1 100 ? 7.393 -0.675 -2.703 1.00 96.06 100 LEU A C 1
ATOM 772 O O . LEU A 1 100 ? 7.410 -0.661 -3.932 1.00 96.06 100 LEU A O 1
ATOM 776 N N . TRP A 1 101 ? 6.983 0.362 -1.983 1.00 96.00 101 TRP A N 1
ATOM 777 C CA . TRP A 1 101 ? 6.490 1.597 -2.582 1.00 96.00 101 TRP A CA 1
ATOM 778 C C . TRP A 1 101 ? 7.638 2.575 -2.834 1.00 96.00 101 TRP A C 1
ATOM 780 O O . TRP A 1 101 ? 8.377 2.931 -1.915 1.00 96.00 101 TRP A O 1
ATOM 790 N N . GLY A 1 102 ? 7.799 2.991 -4.090 1.00 94.69 102 GLY A N 1
ATOM 791 C CA . GLY A 1 102 ? 8.678 4.089 -4.473 1.00 94.69 102 GLY A CA 1
ATOM 792 C C . GLY A 1 102 ? 8.135 5.450 -4.023 1.00 94.69 102 GLY A C 1
ATOM 793 O O . GLY A 1 102 ? 7.016 5.547 -3.514 1.00 94.69 102 GLY A O 1
ATOM 794 N N . PRO A 1 103 ? 8.921 6.523 -4.201 1.00 93.81 103 PRO A N 1
ATOM 795 C CA . PRO A 1 103 ? 8.485 7.863 -3.840 1.00 93.81 103 PRO A CA 1
ATOM 796 C C . PRO A 1 103 ? 7.425 8.372 -4.824 1.00 93.81 103 PRO A C 1
ATOM 798 O O . PRO A 1 103 ? 7.212 7.793 -5.894 1.00 93.81 103 PRO A O 1
ATOM 801 N N . ASP A 1 104 ? 6.786 9.479 -4.453 1.00 93.88 104 ASP A N 1
ATOM 802 C CA . ASP A 1 104 ? 5.696 10.118 -5.201 1.00 93.88 104 ASP A CA 1
ATOM 803 C C . ASP A 1 104 ? 4.475 9.210 -5.405 1.00 93.88 104 ASP A C 1
ATOM 805 O O . ASP A 1 104 ? 3.757 9.313 -6.399 1.00 93.88 104 ASP A O 1
ATOM 809 N N . ILE A 1 105 ? 4.246 8.310 -4.448 1.00 94.81 105 ILE A N 1
ATOM 810 C CA . ILE A 1 105 ? 3.024 7.519 -4.310 1.00 94.81 105 ILE A CA 1
ATOM 811 C C . ILE A 1 105 ? 2.280 8.046 -3.072 1.00 94.81 105 ILE A C 1
ATOM 813 O O . ILE A 1 105 ? 2.929 8.257 -2.043 1.00 94.81 105 ILE A O 1
ATOM 817 N N . PRO A 1 106 ? 0.951 8.268 -3.135 1.00 95.38 106 PRO A N 1
ATOM 818 C CA . PRO A 1 106 ? 0.169 8.742 -2.000 1.00 95.38 106 PRO A CA 1
ATOM 819 C C . PRO A 1 106 ? 0.375 7.868 -0.762 1.00 95.38 106 PRO A C 1
ATOM 821 O O . PRO A 1 106 ? 0.190 6.652 -0.805 1.00 95.38 106 PRO A O 1
ATOM 824 N N . THR A 1 107 ? 0.754 8.487 0.351 1.00 95.19 107 THR A N 1
ATOM 825 C CA . THR A 1 107 ? 1.081 7.785 1.600 1.00 95.19 107 THR A CA 1
ATOM 826 C C . THR A 1 107 ? -0.091 7.771 2.578 1.00 95.19 107 THR A C 1
ATOM 828 O O . THR A 1 107 ? -0.166 6.875 3.428 1.00 95.19 107 THR A O 1
ATOM 831 N N . VAL A 1 108 ? -1.010 8.737 2.447 1.00 96.88 108 VAL A N 1
ATOM 832 C CA . VAL A 1 108 ? -2.167 8.931 3.325 1.00 96.88 108 VAL A CA 1
ATOM 833 C C . VAL A 1 108 ? -3.449 8.579 2.583 1.00 96.88 108 VAL A C 1
ATOM 835 O O . VAL A 1 108 ? -3.798 9.196 1.579 1.00 96.88 108 VAL A O 1
ATOM 838 N N . ILE A 1 109 ? -4.194 7.614 3.106 1.00 96.88 109 ILE A N 1
ATOM 839 C CA . ILE A 1 109 ? -5.446 7.156 2.511 1.00 96.88 109 ILE A CA 1
ATOM 840 C C . ILE A 1 109 ? -6.604 7.541 3.426 1.00 96.88 109 ILE A C 1
ATOM 842 O O . ILE A 1 109 ? -6.619 7.189 4.604 1.00 96.88 109 ILE A O 1
ATOM 846 N N . ASP A 1 110 ? -7.567 8.283 2.893 1.00 95.44 110 ASP A N 1
ATOM 847 C CA . ASP A 1 110 ? -8.782 8.669 3.604 1.00 95.44 110 ASP A CA 1
ATOM 848 C C . ASP A 1 110 ? -9.835 7.558 3.495 1.00 95.44 110 ASP A C 1
ATOM 850 O O . ASP A 1 110 ? -10.391 7.306 2.422 1.00 95.44 110 ASP A O 1
ATOM 854 N N . VAL A 1 111 ? -10.097 6.885 4.617 1.00 94.50 111 VAL A N 1
ATOM 855 C CA . VAL A 1 111 ? -11.026 5.749 4.725 1.00 94.50 111 VAL A CA 1
ATOM 856 C C . VAL A 1 111 ? -12.437 6.169 5.130 1.00 94.50 111 VAL A C 1
ATOM 858 O O . VAL A 1 111 ? -13.285 5.307 5.346 1.00 94.50 111 VAL A O 1
ATOM 861 N N . SER A 1 112 ? -12.718 7.474 5.220 1.00 91.69 112 SER A N 1
ATOM 862 C CA . SER A 1 112 ? -14.054 7.983 5.559 1.00 91.69 112 SER A CA 1
ATOM 863 C C . SER A 1 112 ? -15.15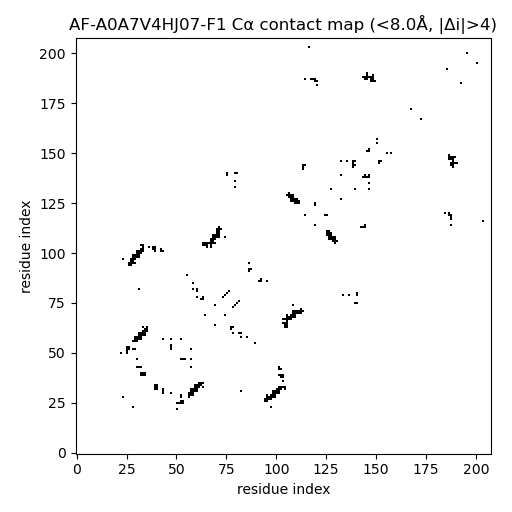2 7.444 4.637 1.00 91.69 112 SER A C 1
ATOM 865 O O . SER A 1 112 ? -16.254 7.160 5.108 1.00 91.69 112 SER A O 1
ATOM 867 N N . GLY A 1 113 ? -14.835 7.209 3.359 1.00 89.81 113 GLY A N 1
ATOM 868 C CA . GLY A 1 113 ? -15.749 6.599 2.388 1.00 89.81 113 GLY A CA 1
ATOM 869 C C . GLY A 1 113 ? -16.249 5.204 2.786 1.00 89.81 113 GLY A C 1
ATOM 870 O O . GLY A 1 113 ? -17.402 4.874 2.521 1.00 89.81 113 GLY A O 1
ATOM 871 N N . ASP A 1 114 ? -15.435 4.419 3.498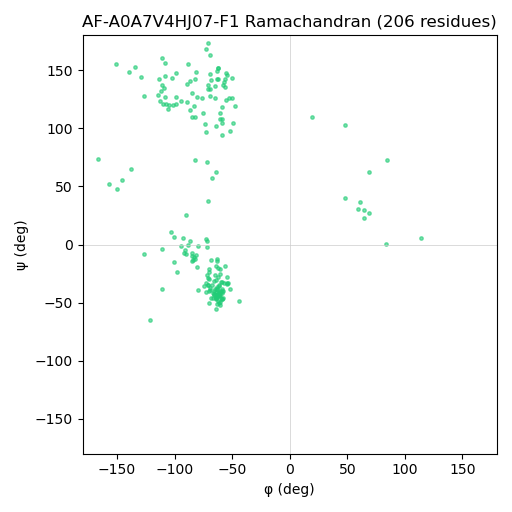 1.00 89.19 114 ASP A N 1
ATOM 872 C CA . ASP A 1 114 ? -15.809 3.071 3.953 1.00 89.19 114 ASP A CA 1
ATOM 873 C C . ASP A 1 114 ? -16.581 3.054 5.263 1.00 89.19 114 ASP A C 1
ATOM 875 O O . ASP A 1 114 ? -17.204 2.051 5.615 1.00 89.19 114 ASP A O 1
ATOM 879 N N . LEU A 1 115 ? -16.583 4.169 5.991 1.00 86.56 115 LEU A N 1
ATOM 880 C CA . LEU A 1 115 ? -17.305 4.255 7.251 1.00 86.56 115 LEU A CA 1
ATOM 881 C C . LEU A 1 115 ? -18.821 4.249 7.040 1.00 86.56 115 LEU A C 1
ATOM 883 O O . LEU A 1 115 ? -19.530 3.856 7.958 1.00 86.56 115 LEU A O 1
ATOM 887 N N . GLN A 1 116 ? -19.336 4.646 5.868 1.00 82.25 116 GLN A N 1
ATOM 888 C CA . GLN A 1 116 ? -20.780 4.679 5.567 1.00 82.25 116 GLN A CA 1
ATOM 889 C C . GLN A 1 116 ? -21.614 5.352 6.682 1.00 82.25 116 GLN A C 1
ATOM 891 O O . GLN A 1 116 ? -22.675 4.867 7.070 1.00 82.25 116 GLN A O 1
ATOM 896 N N . GLY A 1 117 ? -21.101 6.443 7.262 1.00 74.81 117 GLY A N 1
ATOM 897 C CA . GLY A 1 117 ? -21.746 7.157 8.374 1.00 74.81 117 GLY A CA 1
ATOM 898 C C . GLY A 1 117 ? -21.474 6.587 9.773 1.00 74.81 117 GLY A C 1
ATOM 899 O O . GLY A 1 117 ? -21.949 7.143 10.761 1.00 74.81 117 GLY A O 1
ATOM 900 N N . ARG A 1 118 ? -20.682 5.515 9.902 1.00 79.06 118 ARG A N 1
ATOM 901 C CA . ARG A 1 118 ? -20.207 5.014 11.200 1.00 79.06 118 ARG A CA 1
ATOM 902 C C . ARG A 1 118 ? -19.211 5.994 11.806 1.00 79.06 118 ARG A C 1
ATOM 904 O O . ARG A 1 118 ? -18.256 6.422 11.162 1.00 79.06 118 ARG A O 1
ATOM 911 N N . THR A 1 119 ? -19.390 6.292 13.085 1.00 77.00 119 THR A N 1
ATOM 912 C CA . THR A 1 119 ? -18.435 7.096 13.846 1.00 77.00 119 THR A CA 1
ATOM 913 C C . THR A 1 119 ? -17.266 6.235 14.301 1.00 77.00 119 THR A C 1
ATOM 915 O O . THR A 1 119 ? -17.465 5.203 14.949 1.00 77.00 119 THR A O 1
ATOM 918 N N . LEU A 1 120 ? -16.046 6.675 14.002 1.00 80.38 120 LEU A N 1
ATOM 919 C CA . LEU A 1 120 ? -14.848 6.110 14.612 1.00 80.38 120 LEU A CA 1
ATOM 920 C C . LEU A 1 120 ? -14.784 6.497 16.101 1.00 80.38 120 LEU A C 1
ATOM 922 O O . LEU A 1 120 ? -15.236 7.582 16.469 1.00 80.38 120 LEU A O 1
ATOM 926 N N . PRO A 1 121 ? -14.233 5.633 16.972 1.00 79.19 121 PRO A N 1
ATOM 927 C CA . PRO A 1 121 ? -13.850 6.027 18.323 1.00 79.19 121 PRO A CA 1
ATOM 928 C C . PRO A 1 121 ? -12.896 7.228 18.289 1.00 79.19 121 PRO A C 1
ATOM 930 O O . PRO A 1 121 ? -12.045 7.286 17.410 1.00 79.19 121 PRO A O 1
ATOM 933 N N . ASP A 1 122 ? -12.950 8.109 19.292 1.00 78.31 122 ASP A N 1
ATOM 934 C CA . ASP A 1 122 ? -12.126 9.337 19.364 1.00 78.31 122 ASP A CA 1
ATOM 935 C C . ASP A 1 122 ? -10.603 9.089 19.283 1.00 78.31 122 ASP A C 1
ATOM 937 O O . ASP A 1 122 ? -9.824 9.997 19.008 1.00 78.31 122 ASP A O 1
ATOM 941 N N . ILE A 1 123 ? -10.167 7.854 19.542 1.00 79.81 123 ILE A N 1
ATOM 942 C CA . ILE A 1 123 ? -8.769 7.412 19.450 1.00 79.81 123 ILE A CA 1
ATOM 943 C C . ILE A 1 123 ? -8.326 7.051 18.024 1.00 79.81 123 ILE A C 1
ATOM 945 O O . ILE A 1 123 ? -7.135 6.849 17.796 1.00 79.81 123 ILE A O 1
ATOM 949 N N . LEU A 1 124 ? -9.262 6.927 17.080 1.00 83.44 124 LEU A N 1
ATOM 950 C CA . LEU A 1 124 ? -9.006 6.550 15.695 1.00 83.44 124 LEU A CA 1
ATOM 951 C C . LEU A 1 124 ? -9.261 7.726 14.753 1.00 83.44 124 LEU A C 1
ATOM 953 O O . LEU A 1 124 ? -10.256 8.437 14.847 1.00 83.44 124 LEU A O 1
ATOM 957 N N . SER A 1 125 ? -8.349 7.883 13.801 1.00 86.94 125 SER A N 1
ATOM 958 C CA . SER A 1 125 ? -8.448 8.850 12.713 1.00 86.94 125 SER A CA 1
ATOM 959 C C . SER A 1 125 ? -8.963 8.158 11.444 1.00 86.94 125 SER A C 1
ATOM 961 O O . SER A 1 125 ? -8.616 6.996 11.222 1.00 86.94 125 SER A O 1
ATOM 963 N N . PRO A 1 126 ? -9.725 8.846 10.571 1.00 90.38 126 PRO A N 1
ATOM 964 C CA . PRO A 1 126 ? -10.115 8.315 9.263 1.00 90.38 126 PRO A CA 1
ATOM 965 C C . PRO A 1 126 ? -8.951 8.272 8.255 1.00 90.38 126 PRO A C 1
ATOM 967 O O . PRO A 1 126 ? -9.154 7.950 7.089 1.00 90.38 126 PRO A O 1
ATOM 970 N N . TYR A 1 127 ? -7.728 8.606 8.667 1.00 93.44 127 TYR A N 1
ATOM 971 C CA . TYR A 1 127 ? -6.550 8.545 7.810 1.00 93.44 127 TYR A CA 1
ATOM 972 C C . TYR A 1 127 ? -5.728 7.293 8.115 1.00 93.44 127 TYR A C 1
ATOM 974 O O . TYR A 1 127 ? -5.227 7.118 9.227 1.00 93.44 127 TYR A O 1
ATOM 982 N N . ALA A 1 128 ? -5.561 6.442 7.107 1.00 93.94 128 ALA A N 1
ATOM 983 C CA . ALA A 1 128 ? -4.755 5.232 7.158 1.00 93.94 128 ALA A CA 1
ATOM 984 C C . ALA A 1 128 ? -3.468 5.383 6.333 1.00 93.94 128 ALA A C 1
ATOM 986 O O . ALA A 1 128 ? -3.388 6.179 5.399 1.00 93.94 128 ALA A O 1
ATOM 987 N N . SER A 1 129 ? -2.446 4.597 6.674 1.00 94.88 129 SER A N 1
ATOM 988 C CA . SER A 1 129 ? -1.203 4.528 5.901 1.00 94.88 129 SER A CA 1
ATOM 989 C C . SER A 1 129 ? -1.348 3.583 4.708 1.00 94.88 129 SER A C 1
ATOM 991 O O . SER A 1 129 ? -1.924 2.500 4.845 1.00 94.88 129 SER A O 1
ATOM 993 N N . LEU A 1 130 ? -0.726 3.950 3.584 1.00 95.75 130 LEU A N 1
ATOM 994 C CA . LEU A 1 130 ? -0.532 3.098 2.406 1.00 95.75 130 LEU A CA 1
ATOM 995 C C . LEU A 1 130 ? -0.089 1.671 2.773 1.00 95.75 130 LEU A C 1
ATOM 997 O O . LEU A 1 130 ? -0.686 0.694 2.320 1.00 95.75 130 LEU A O 1
ATOM 1001 N N . ASN A 1 131 ? 0.922 1.536 3.636 1.00 94.00 131 ASN A N 1
ATOM 1002 C CA . ASN A 1 131 ? 1.467 0.230 4.020 1.00 94.00 131 ASN A CA 1
ATOM 1003 C C . ASN A 1 131 ? 0.459 -0.604 4.816 1.00 94.00 131 ASN A C 1
ATOM 1005 O O . ASN A 1 131 ? 0.318 -1.800 4.569 1.00 94.00 131 ASN A O 1
ATOM 1009 N N . SER A 1 132 ? -0.273 0.026 5.739 1.00 93.19 132 SER A N 1
ATOM 1010 C CA . SER A 1 132 ? -1.292 -0.662 6.537 1.00 93.19 132 SER A CA 1
ATOM 1011 C C . SER A 1 132 ? -2.426 -1.182 5.657 1.00 93.19 132 SER A C 1
ATOM 1013 O O . SER A 1 132 ? -2.817 -2.337 5.789 1.00 93.19 132 SER A O 1
ATOM 1015 N N . LEU A 1 133 ? -2.923 -0.373 4.717 1.00 95.44 133 LEU A N 1
ATOM 1016 C CA . LEU A 1 133 ? -3.973 -0.831 3.803 1.00 95.44 133 LEU A CA 1
ATOM 1017 C C . LEU A 1 133 ? -3.468 -1.869 2.795 1.00 95.44 133 LEU A C 1
ATOM 1019 O O . LEU A 1 133 ? -4.224 -2.755 2.410 1.00 95.44 133 LEU A O 1
ATOM 1023 N N . THR A 1 134 ? -2.189 -1.812 2.415 1.00 96.19 134 THR A N 1
ATOM 1024 C CA . THR A 1 134 ? -1.554 -2.859 1.597 1.00 96.19 134 THR A CA 1
ATOM 1025 C C . THR A 1 134 ? -1.511 -4.192 2.344 1.00 96.19 134 THR A C 1
ATOM 1027 O O . THR A 1 134 ? -1.799 -5.233 1.760 1.00 96.19 134 THR A O 1
ATOM 1030 N N . PHE A 1 135 ? -1.205 -4.180 3.644 1.00 94.81 135 PHE A N 1
ATOM 1031 C CA . PHE A 1 135 ? -1.242 -5.386 4.474 1.00 94.81 135 PHE A CA 1
ATOM 1032 C C . PHE A 1 135 ? -2.649 -6.006 4.519 1.00 94.81 135 PHE A C 1
ATOM 1034 O O . PHE A 1 135 ? -2.798 -7.219 4.391 1.00 94.81 135 PHE A O 1
ATOM 1041 N N . PHE A 1 136 ? -3.687 -5.171 4.614 1.00 95.06 136 PHE A N 1
ATOM 1042 C CA . PHE A 1 136 ? -5.089 -5.597 4.589 1.00 95.06 136 PHE A CA 1
ATOM 1043 C C . PHE A 1 136 ? -5.703 -5.631 3.181 1.00 95.06 136 PHE A C 1
ATOM 1045 O O . PHE A 1 136 ? -6.922 -5.524 3.039 1.00 95.06 136 PHE A O 1
ATOM 1052 N N . ALA A 1 137 ? -4.890 -5.793 2.132 1.00 94.56 137 ALA A N 1
ATOM 1053 C CA . ALA A 1 137 ? -5.338 -5.636 0.749 1.00 94.56 137 ALA A CA 1
ATOM 1054 C C . ALA A 1 137 ? -6.587 -6.455 0.396 1.00 94.56 137 ALA A C 1
ATOM 1056 O O . ALA A 1 137 ? -7.451 -5.963 -0.321 1.00 94.56 137 ALA A O 1
ATOM 1057 N N . GLN A 1 138 ? -6.716 -7.681 0.912 1.00 92.25 138 GLN A N 1
ATOM 1058 C CA . GLN A 1 138 ? -7.882 -8.530 0.646 1.00 92.25 138 GLN A CA 1
ATOM 1059 C C . GLN A 1 138 ? -9.186 -7.917 1.171 1.00 92.25 138 GLN A C 1
ATOM 1061 O O . GLN A 1 138 ? -10.188 -7.906 0.459 1.00 92.25 138 GLN A O 1
ATOM 1066 N N . ASP A 1 139 ? -9.169 -7.384 2.392 1.00 92.81 139 ASP A N 1
ATOM 1067 C CA . ASP A 1 139 ? -10.344 -6.767 3.007 1.00 92.81 139 ASP A CA 1
ATOM 1068 C C . ASP A 1 139 ? -10.655 -5.416 2.369 1.00 92.81 139 ASP A C 1
ATOM 1070 O O . ASP A 1 139 ? -11.815 -5.125 2.079 1.00 92.81 139 ASP A O 1
ATOM 1074 N N . VAL A 1 140 ? -9.611 -4.633 2.080 1.00 94.50 140 VAL A N 1
ATOM 1075 C CA . VAL A 1 140 ? -9.728 -3.338 1.406 1.00 94.50 140 VAL A CA 1
ATOM 1076 C C . VAL A 1 140 ? -10.338 -3.512 0.016 1.00 94.50 140 VAL A C 1
ATOM 1078 O O . VAL A 1 140 ? -11.329 -2.858 -0.286 1.00 94.50 140 VAL A O 1
ATOM 1081 N N . LEU A 1 141 ? -9.821 -4.429 -0.811 1.00 94.62 141 LEU A N 1
ATOM 1082 C CA . LEU A 1 141 ? -10.370 -4.718 -2.145 1.00 94.62 141 LEU A CA 1
ATOM 1083 C C . LEU A 1 141 ? -11.795 -5.287 -2.086 1.00 94.62 141 LEU A C 1
ATOM 1085 O O . LEU A 1 141 ? -12.584 -5.046 -2.994 1.00 94.62 141 LEU A O 1
ATOM 1089 N N . ALA A 1 142 ? -12.140 -6.011 -1.019 1.00 91.88 142 ALA A N 1
ATOM 1090 C CA . ALA A 1 142 ? -13.493 -6.514 -0.793 1.00 91.88 142 ALA A CA 1
ATOM 1091 C C . ALA A 1 142 ? -14.462 -5.457 -0.221 1.00 91.88 142 ALA A C 1
ATOM 1093 O O . ALA A 1 142 ? -15.625 -5.786 0.015 1.00 91.88 142 ALA A O 1
ATOM 1094 N N . GLY A 1 143 ? -14.005 -4.226 0.044 1.00 88.88 143 GLY A N 1
ATOM 1095 C CA . GLY A 1 143 ? -14.814 -3.166 0.658 1.00 88.88 143 GLY A CA 1
ATOM 1096 C C . GLY A 1 143 ? -15.253 -3.482 2.093 1.00 88.88 143 GLY A C 1
ATOM 1097 O O . GLY A 1 143 ? -16.272 -2.978 2.564 1.00 88.88 143 GLY A O 1
ATOM 1098 N N . LYS A 1 144 ? -14.531 -4.365 2.792 1.00 88.75 144 LYS A N 1
ATOM 1099 C CA . LYS A 1 144 ? -14.836 -4.751 4.174 1.00 88.75 144 LYS A CA 1
ATOM 1100 C C . LYS A 1 144 ? -14.124 -3.820 5.141 1.00 88.75 144 LYS A C 1
ATOM 1102 O O . LYS A 1 144 ? -12.941 -3.573 4.995 1.00 88.75 144 LYS A O 1
ATOM 1107 N N . THR A 1 145 ? -14.801 -3.402 6.206 1.00 86.62 145 THR A N 1
ATOM 1108 C CA . THR A 1 145 ? -14.250 -2.474 7.213 1.00 86.62 145 THR A CA 1
ATOM 1109 C C . THR A 1 145 ? -13.460 -3.147 8.337 1.00 86.62 145 THR A C 1
ATOM 1111 O O . THR A 1 145 ? -12.995 -2.467 9.246 1.00 86.62 145 THR A O 1
ATOM 1114 N N . CYS A 1 146 ? -13.268 -4.469 8.304 1.00 82.50 146 CYS A N 1
ATOM 1115 C CA . CYS A 1 146 ? -12.589 -5.206 9.377 1.00 82.50 146 CYS A CA 1
ATOM 1116 C C . CYS A 1 146 ? -11.141 -4.753 9.618 1.00 82.50 146 CYS A C 1
ATOM 1118 O O . CYS A 1 146 ? -10.665 -4.851 10.747 1.00 82.50 146 CYS A O 1
ATOM 1120 N N . TYR A 1 147 ? -10.474 -4.178 8.613 1.00 87.19 147 TYR A N 1
ATOM 1121 C CA . TYR A 1 147 ? -9.131 -3.608 8.751 1.00 87.19 147 TYR A CA 1
ATOM 1122 C C . TYR A 1 147 ? -9.070 -2.336 9.622 1.00 87.19 147 TYR A C 1
ATOM 1124 O O . TYR A 1 147 ? -7.982 -1.922 10.016 1.00 87.19 147 TYR A O 1
ATOM 1132 N N . LEU A 1 148 ? -10.214 -1.712 9.931 1.00 86.62 148 LEU A N 1
ATOM 1133 C CA . LEU A 1 148 ? -10.311 -0.553 10.831 1.00 86.62 148 LEU A CA 1
ATOM 1134 C C . LEU A 1 148 ? -10.399 -0.952 12.309 1.00 86.62 148 LEU A C 1
ATOM 1136 O O . LEU A 1 148 ? -10.334 -0.090 13.189 1.00 86.62 148 LEU A O 1
ATOM 1140 N N . SER A 1 149 ? -10.537 -2.249 12.596 1.00 82.75 149 SER A N 1
ATOM 1141 C CA . SER A 1 149 ? -10.591 -2.743 13.965 1.00 82.75 149 SER A CA 1
ATOM 1142 C C . SER A 1 149 ? -9.247 -2.588 14.676 1.00 82.75 149 SER A C 1
ATOM 1144 O O . SER A 1 149 ? -8.187 -2.874 14.121 1.00 82.75 149 SER A O 1
ATOM 1146 N N . LEU A 1 150 ? -9.284 -2.228 15.962 1.00 80.88 150 LEU A N 1
ATOM 1147 C CA . LEU A 1 150 ? -8.093 -2.234 16.824 1.00 80.88 150 LEU A CA 1
ATOM 1148 C C . LEU A 1 150 ? -7.494 -3.638 16.991 1.00 80.88 150 LEU A C 1
ATOM 1150 O O . LEU A 1 150 ? -6.323 -3.777 17.335 1.00 80.88 150 LEU A O 1
ATOM 1154 N N . GLU A 1 151 ? -8.290 -4.674 16.728 1.00 81.00 151 GLU A N 1
ATOM 1155 C CA . GLU A 1 151 ? -7.871 -6.074 16.764 1.00 81.00 151 GLU A CA 1
ATOM 1156 C C . GLU A 1 151 ? -7.648 -6.665 15.361 1.00 81.00 151 GLU A C 1
ATOM 1158 O O . GLU A 1 151 ? -7.486 -7.878 15.230 1.00 81.00 151 GLU A O 1
ATOM 1163 N N . ALA A 1 152 ? -7.635 -5.831 14.311 1.00 85.00 152 ALA A N 1
ATOM 1164 C CA . ALA A 1 152 ? -7.526 -6.284 12.925 1.00 85.00 152 ALA A CA 1
ATOM 1165 C C . ALA A 1 152 ? -6.220 -7.038 12.647 1.00 85.00 152 ALA A C 1
ATOM 1167 O O . ALA A 1 152 ? -6.208 -7.988 11.870 1.00 85.00 152 ALA A O 1
ATOM 1168 N N . ASN A 1 153 ? -5.112 -6.626 13.271 1.00 86.75 153 ASN A N 1
ATOM 1169 C CA . ASN A 1 153 ? -3.808 -7.238 13.042 1.00 86.75 153 ASN A CA 1
ATOM 1170 C C . ASN A 1 153 ? -3.645 -8.525 13.879 1.00 86.75 153 ASN A C 1
ATOM 1172 O O . ASN A 1 153 ? -3.442 -8.429 15.093 1.00 86.75 153 ASN A O 1
ATOM 1176 N N . PRO A 1 154 ? -3.633 -9.724 13.263 1.00 81.94 154 PRO A N 1
ATOM 1177 C CA . PRO A 1 154 ? -3.479 -10.978 13.998 1.00 81.94 154 PRO A CA 1
ATOM 1178 C C . PRO A 1 154 ? -2.067 -11.171 14.570 1.00 81.94 154 PRO A C 1
ATOM 1180 O O . PRO A 1 154 ? -1.895 -11.951 15.505 1.00 81.94 154 PRO A O 1
ATOM 1183 N N . TYR A 1 155 ? -1.063 -10.475 14.026 1.00 81.56 155 TYR A N 1
ATOM 1184 C CA . TYR A 1 155 ? 0.313 -10.511 14.526 1.00 81.56 155 TYR A CA 1
ATOM 1185 C C . TYR A 1 155 ? 0.515 -9.608 15.742 1.00 81.56 155 TYR A C 1
ATOM 1187 O O . TYR A 1 155 ? 1.488 -9.775 16.481 1.00 81.56 155 TYR A O 1
ATOM 1195 N N . ALA A 1 156 ? -0.382 -8.643 15.962 1.00 78.75 156 ALA A N 1
ATOM 1196 C CA . ALA A 1 156 ? -0.345 -7.837 17.166 1.00 78.75 156 ALA A CA 1
ATOM 1197 C C . ALA A 1 156 ? -0.768 -8.697 18.358 1.00 78.75 156 ALA A C 1
ATOM 1199 O O . ALA A 1 156 ? -1.730 -9.468 18.301 1.00 78.75 156 ALA A O 1
ATOM 1200 N N . ARG A 1 157 ? -0.046 -8.557 19.472 1.00 70.81 157 ARG A N 1
ATOM 1201 C CA . ARG A 1 157 ? -0.429 -9.215 20.719 1.00 70.81 157 ARG A CA 1
ATOM 1202 C C . ARG A 1 157 ? -1.814 -8.708 21.115 1.00 70.81 157 ARG A C 1
ATOM 1204 O O . ARG A 1 157 ? -1.967 -7.542 21.466 1.00 70.81 157 ARG A O 1
ATOM 1211 N N . LYS A 1 158 ? -2.809 -9.593 21.077 1.00 68.19 158 LYS A N 1
ATOM 1212 C CA . LYS A 1 158 ? -4.145 -9.285 21.587 1.00 68.19 158 LYS A CA 1
ATOM 1213 C C . LYS A 1 158 ? -4.051 -9.001 23.082 1.00 68.19 158 LYS A C 1
ATOM 1215 O O . LYS A 1 158 ? -3.335 -9.702 23.799 1.00 68.19 158 LYS A O 1
ATOM 1220 N N . PHE A 1 159 ? -4.826 -8.035 23.563 1.00 57.66 159 PHE A N 1
ATOM 1221 C CA . PHE A 1 159 ? -5.009 -7.759 24.992 1.00 57.66 159 PHE A CA 1
ATOM 1222 C C . PHE A 1 159 ? -5.841 -8.854 25.692 1.00 57.66 159 PHE A C 1
ATOM 1224 O O . PHE A 1 159 ? -6.668 -8.579 26.558 1.00 57.66 159 PHE A O 1
ATOM 1231 N N . LEU A 1 160 ? -5.649 -10.120 25.315 1.00 54.12 160 LEU A N 1
ATOM 1232 C CA . LEU A 1 160 ? -6.302 -11.256 25.946 1.00 54.12 160 LEU A CA 1
ATOM 1233 C C . LEU A 1 160 ? -5.668 -11.479 27.317 1.00 54.12 160 LEU A C 1
ATOM 1235 O O . LEU A 1 160 ? -4.617 -12.103 27.441 1.00 54.12 160 LEU A O 1
ATOM 1239 N N . GLY A 1 161 ? -6.328 -10.941 28.341 1.00 54.25 161 GLY A N 1
ATOM 1240 C CA . GLY A 1 161 ? -6.009 -11.203 29.737 1.00 54.25 161 GLY A CA 1
ATOM 1241 C C . GLY A 1 161 ? -4.680 -10.602 30.173 1.00 54.25 161 GLY A C 1
ATOM 1242 O O . GLY A 1 161 ? -3.794 -11.346 30.588 1.00 54.25 161 GLY A O 1
ATOM 1243 N N . LEU A 1 162 ? -4.560 -9.266 30.128 1.00 54.78 162 LEU A N 1
ATOM 1244 C CA . LEU A 1 162 ? -3.556 -8.559 30.927 1.00 54.78 162 LEU A CA 1
ATOM 1245 C C . LEU A 1 162 ? -3.708 -9.023 32.380 1.00 54.78 162 LEU A C 1
ATOM 1247 O O . LEU A 1 162 ? -4.601 -8.578 33.100 1.00 54.78 162 LEU A O 1
ATOM 1251 N N . LYS A 1 163 ? -2.869 -9.975 32.792 1.00 57.25 163 LYS A N 1
ATOM 1252 C CA . LYS A 1 163 ? -2.694 -10.277 34.201 1.00 57.25 163 LYS A CA 1
ATOM 1253 C C . LYS A 1 163 ? -1.983 -9.068 34.796 1.00 57.25 163 LYS A C 1
ATOM 1255 O O . LYS A 1 163 ? -0.971 -8.655 34.235 1.00 57.25 163 LYS A O 1
ATOM 1260 N N . PRO A 1 164 ? -2.508 -8.490 35.881 1.00 59.16 164 PRO A N 1
ATOM 1261 C CA . PRO A 1 164 ? -1.794 -7.465 36.616 1.00 59.16 164 PRO A CA 1
ATOM 1262 C C . PRO A 1 164 ? -0.372 -7.950 36.927 1.00 59.16 164 PRO A C 1
ATOM 1264 O O . PRO A 1 164 ? -0.216 -9.016 37.523 1.00 59.16 164 PRO A O 1
ATOM 1267 N N . ASP A 1 165 ? 0.654 -7.179 36.553 1.00 71.19 165 ASP A N 1
ATOM 1268 C CA . ASP A 1 165 ? 2.049 -7.467 36.937 1.00 71.19 165 ASP A CA 1
ATOM 1269 C C . ASP A 1 165 ? 2.240 -7.384 38.465 1.00 71.19 165 ASP A C 1
ATOM 1271 O O . ASP A 1 165 ? 3.249 -7.808 39.025 1.00 71.19 165 ASP A O 1
ATOM 1275 N N . SER A 1 166 ? 1.263 -6.808 39.166 1.00 74.88 166 SER A N 1
ATOM 1276 C CA . SER A 1 166 ? 1.208 -6.636 40.615 1.00 74.88 166 SER A CA 1
ATOM 1277 C C . SER A 1 166 ? -0.254 -6.632 41.069 1.00 74.88 166 SER A C 1
ATOM 1279 O O . SER A 1 166 ? -1.124 -6.285 40.270 1.00 74.88 166 SER A O 1
ATOM 1281 N N . PRO A 1 167 ? -0.573 -6.989 42.326 1.00 79.94 167 PRO A N 1
ATOM 1282 C CA . PRO A 1 167 ? -1.926 -6.830 42.845 1.00 79.94 167 PRO A CA 1
ATOM 1283 C C . PRO A 1 167 ? -2.316 -5.349 42.795 1.00 79.94 167 PRO A C 1
ATOM 1285 O O . PRO A 1 167 ? -1.793 -4.534 43.548 1.00 79.94 167 PRO A O 1
ATOM 1288 N N . TRP A 1 168 ? -3.209 -5.003 41.870 1.00 82.19 168 TRP A N 1
ATOM 1289 C CA . TRP A 1 168 ? -3.700 -3.638 41.718 1.00 82.19 168 TRP A CA 1
ATOM 1290 C C . TRP A 1 168 ? -4.461 -3.187 42.963 1.00 82.19 168 TRP A C 1
ATOM 1292 O O . TRP A 1 168 ? -5.123 -3.984 43.636 1.00 82.19 168 TRP A O 1
ATOM 1302 N N . THR A 1 169 ? -4.402 -1.893 43.239 1.00 87.00 169 THR A N 1
ATOM 1303 C CA . THR A 1 169 ? -5.283 -1.230 44.205 1.00 87.00 169 THR A CA 1
ATOM 1304 C C . THR A 1 169 ? -6.727 -1.183 43.683 1.00 87.00 169 THR A C 1
ATOM 1306 O O . THR A 1 169 ? -6.981 -1.377 42.489 1.00 87.00 169 THR A O 1
ATOM 1309 N N . ASP A 1 170 ? -7.700 -0.929 44.562 1.00 86.00 170 ASP A N 1
ATOM 1310 C CA . ASP A 1 170 ? -9.105 -0.751 44.157 1.00 86.00 170 ASP A CA 1
ATOM 1311 C C . ASP A 1 170 ? -9.281 0.410 43.164 1.00 86.00 170 ASP A C 1
ATOM 1313 O O . ASP A 1 170 ? -9.996 0.282 42.171 1.00 86.00 170 ASP A O 1
ATOM 1317 N N . GLU A 1 171 ? -8.545 1.509 43.353 1.00 86.94 171 GLU A N 1
ATOM 1318 C CA . GLU A 1 171 ? -8.601 2.669 42.457 1.00 86.94 171 GLU A CA 1
ATOM 1319 C C . GLU A 1 171 ? -8.103 2.358 41.038 1.00 86.94 171 GLU A C 1
ATOM 1321 O O . GLU A 1 171 ? -8.660 2.850 40.048 1.00 86.94 171 GLU A O 1
ATOM 1326 N N . GLU A 1 172 ? -7.052 1.545 40.921 1.00 84.94 172 GLU A N 1
ATOM 1327 C CA . GLU A 1 172 ? -6.497 1.109 39.638 1.00 84.94 172 GLU A CA 1
ATOM 1328 C C . GLU A 1 172 ? -7.446 0.150 38.919 1.00 84.94 172 GLU A C 1
ATOM 1330 O O . GLU A 1 172 ? -7.657 0.299 37.711 1.00 84.94 172 GLU A O 1
ATOM 1335 N N . ARG A 1 173 ? -8.090 -0.770 39.657 1.00 83.19 173 ARG A N 1
ATOM 1336 C CA . ARG A 1 173 ? -9.146 -1.643 39.117 1.00 83.19 173 ARG A CA 1
ATOM 1337 C C . ARG A 1 173 ? -10.310 -0.830 38.558 1.00 83.19 173 ARG A C 1
ATOM 1339 O O . ARG A 1 173 ? -10.724 -1.064 37.422 1.00 83.19 173 ARG A O 1
ATOM 1346 N N . ASP A 1 174 ? -10.781 0.167 39.299 1.00 86.81 174 ASP A N 1
ATOM 1347 C CA . A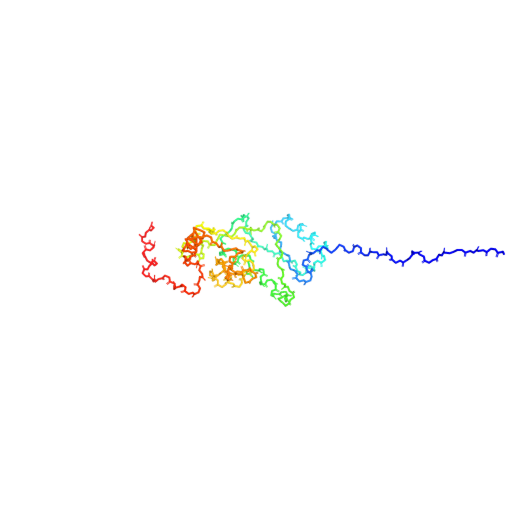SP A 1 174 ? -11.877 1.034 38.864 1.00 86.81 174 ASP A CA 1
ATOM 1348 C C . ASP A 1 174 ? -11.491 1.893 37.657 1.00 86.81 174 ASP A C 1
ATOM 1350 O O . ASP A 1 174 ? -12.280 2.091 36.727 1.00 86.81 174 ASP A O 1
ATOM 1354 N N . ARG A 1 175 ? -10.258 2.412 37.633 1.00 83.31 175 ARG A N 1
ATOM 1355 C CA . ARG A 1 175 ? -9.731 3.166 36.489 1.00 83.31 175 ARG A CA 1
ATOM 1356 C C . ARG A 1 175 ? -9.654 2.290 35.239 1.00 83.31 175 ARG A C 1
ATOM 1358 O O . ARG A 1 175 ? -10.069 2.738 34.170 1.00 83.31 175 ARG A O 1
ATOM 1365 N N . PHE A 1 176 ? -9.179 1.056 35.379 1.00 80.94 176 PHE A N 1
ATOM 1366 C CA . PHE A 1 176 ? -9.098 0.093 34.286 1.00 80.94 176 PHE A CA 1
ATOM 1367 C C . PHE A 1 176 ? -10.488 -0.316 33.780 1.00 80.94 176 PHE A C 1
ATOM 1369 O O . PHE A 1 176 ? -10.726 -0.301 32.574 1.00 80.94 176 PHE A O 1
ATOM 1376 N N . ALA A 1 177 ? -11.445 -0.572 34.676 1.00 81.88 177 ALA A N 1
ATOM 1377 C CA . ALA A 1 177 ? -12.830 -0.864 34.306 1.00 81.88 177 ALA A CA 1
ATOM 1378 C C . ALA A 1 177 ? -13.480 0.297 33.532 1.00 81.88 177 ALA A C 1
ATOM 1380 O O . ALA A 1 177 ? -14.132 0.076 32.509 1.00 81.88 177 ALA A O 1
ATOM 1381 N N . ARG A 1 178 ? -13.243 1.549 33.955 1.00 82.25 178 ARG A N 1
ATOM 1382 C CA . ARG A 1 178 ? -13.691 2.750 33.225 1.00 82.25 178 ARG A CA 1
ATOM 1383 C C . ARG A 1 178 ? -13.049 2.868 31.841 1.00 82.25 178 ARG A C 1
ATOM 1385 O O . ARG A 1 178 ? -13.724 3.276 30.898 1.00 82.25 178 ARG A O 1
ATOM 1392 N N . ALA A 1 179 ? -11.770 2.518 31.702 1.00 75.62 179 ALA A N 1
ATOM 1393 C CA . ALA A 1 179 ? -11.083 2.507 30.411 1.00 75.62 179 ALA A CA 1
ATOM 1394 C C . ALA A 1 179 ? -11.649 1.421 29.478 1.00 75.62 179 ALA A C 1
ATOM 1396 O O . ALA A 1 179 ? -11.997 1.720 28.337 1.00 75.62 179 ALA A O 1
ATOM 1397 N N . LEU A 1 180 ? -11.846 0.198 29.982 1.00 74.25 180 LEU A N 1
ATOM 1398 C CA . LEU A 1 180 ? -12.464 -0.898 29.232 1.00 74.25 180 LEU A CA 1
ATOM 1399 C C . LEU A 1 180 ? -13.897 -0.574 28.796 1.00 74.25 180 LEU A C 1
ATOM 1401 O O . LEU A 1 180 ? -14.271 -0.861 27.663 1.00 74.25 180 LEU A O 1
ATOM 1405 N N . ALA A 1 181 ? -14.694 0.072 29.650 1.00 73.56 181 ALA A N 1
ATOM 1406 C CA . ALA A 1 181 ? -16.044 0.505 29.293 1.00 73.56 181 ALA A CA 1
ATOM 1407 C C . ALA A 1 181 ? -16.049 1.504 28.121 1.00 73.56 181 ALA A C 1
ATOM 1409 O O . ALA A 1 181 ? -16.938 1.451 27.275 1.00 73.56 181 ALA A O 1
ATOM 1410 N N . LYS A 1 182 ? -15.033 2.375 28.029 1.00 68.56 182 LYS A N 1
ATOM 1411 C CA . LYS A 1 182 ? -14.852 3.285 26.885 1.00 68.56 182 LYS A CA 1
ATOM 1412 C C . LYS A 1 182 ? -14.385 2.554 25.623 1.00 68.56 182 LYS A C 1
ATOM 1414 O O . LYS A 1 182 ? -14.790 2.943 24.532 1.00 68.56 182 LYS A O 1
ATOM 1419 N N . MET A 1 183 ? -13.586 1.492 25.769 1.00 60.38 183 MET A N 1
ATOM 1420 C CA . MET A 1 183 ? -13.160 0.630 24.657 1.00 60.38 183 MET A CA 1
ATOM 1421 C C . MET A 1 183 ? -14.285 -0.264 24.121 1.00 60.38 183 MET A C 1
ATOM 1423 O O . MET A 1 183 ? -14.252 -0.627 22.954 1.00 60.38 183 MET A O 1
ATOM 1427 N N . LYS A 1 184 ? -15.294 -0.596 24.939 1.00 56.50 184 LYS A N 1
ATOM 1428 C CA . LYS A 1 184 ? -16.421 -1.471 24.565 1.00 56.50 184 LYS A CA 1
ATOM 1429 C C . LYS A 1 184 ? -17.425 -0.830 23.592 1.00 56.50 184 LYS A C 1
ATOM 1431 O O . LYS A 1 184 ? -18.436 -1.453 23.273 1.00 56.50 184 LYS A O 1
ATOM 1436 N N . LYS A 1 185 ? -17.181 0.399 23.121 1.00 53.81 185 LYS A N 1
ATOM 1437 C CA . LYS A 1 185 ? -17.911 0.935 21.965 1.00 53.81 185 LYS A CA 1
ATOM 1438 C C . LYS A 1 185 ? -17.539 0.080 20.745 1.00 53.81 185 LYS A C 1
ATOM 1440 O O . LYS A 1 185 ? -16.344 -0.087 20.504 1.00 53.81 185 LYS A O 1
ATOM 1445 N N . PRO A 1 186 ? -18.516 -0.482 20.011 1.00 50.28 186 PRO A N 1
ATOM 1446 C CA . PRO A 1 186 ? -18.233 -1.392 18.910 1.00 50.28 186 PRO A CA 1
ATOM 1447 C C . PRO A 1 186 ? -17.295 -0.714 17.915 1.00 50.28 186 PRO A C 1
ATOM 1449 O O . PRO A 1 186 ? -17.547 0.400 17.451 1.00 50.28 186 PRO A O 1
ATOM 1452 N N . SER A 1 187 ? -16.173 -1.374 17.644 1.00 49.53 187 SER A N 1
ATOM 1453 C CA . SER A 1 187 ? -15.227 -0.903 16.646 1.00 49.53 187 SER A CA 1
ATOM 1454 C C . SER A 1 187 ? -15.906 -0.957 15.272 1.00 49.53 187 SER A C 1
ATOM 1456 O O . SER A 1 187 ? -16.595 -1.944 14.981 1.00 49.53 187 SER A O 1
ATOM 1458 N N . PRO A 1 188 ? -15.761 0.069 14.417 1.00 50.12 188 PRO A N 1
ATOM 1459 C CA . PRO A 1 188 ? -16.300 0.018 13.066 1.00 50.12 188 PRO A CA 1
ATOM 1460 C C . PRO A 1 188 ? -15.693 -1.176 12.325 1.00 50.12 188 PRO A C 1
ATOM 1462 O O . PRO A 1 188 ? -14.510 -1.171 12.008 1.00 50.12 188 PRO A O 1
ATOM 1465 N N . GLY A 1 189 ? -16.498 -2.217 12.098 1.00 51.69 189 GLY A N 1
ATOM 1466 C CA . GLY A 1 189 ? -16.046 -3.456 11.452 1.00 51.69 189 GLY A CA 1
ATOM 1467 C C . GLY A 1 189 ? -16.050 -4.703 12.339 1.00 51.69 189 GLY A C 1
ATOM 1468 O O . GLY A 1 189 ? -15.614 -5.754 11.874 1.00 51.69 189 GLY A O 1
ATOM 1469 N N . ASP A 1 190 ? -16.558 -4.628 13.574 1.00 50.03 190 ASP A N 1
ATOM 1470 C CA . ASP A 1 190 ? -16.869 -5.824 14.364 1.00 50.03 190 ASP A CA 1
ATOM 1471 C C . ASP A 1 190 ? -17.899 -6.696 13.604 1.00 50.03 190 ASP A C 1
ATOM 1473 O O . ASP A 1 190 ? -19.013 -6.223 13.352 1.00 50.03 190 ASP A O 1
ATOM 1477 N N . PRO A 1 191 ? -17.572 -7.949 13.223 1.00 44.75 191 PRO A N 1
ATOM 1478 C CA . PRO A 1 191 ? -18.495 -8.833 12.507 1.00 44.75 191 PRO A CA 1
ATOM 1479 C C . PRO A 1 191 ? -19.756 -9.184 13.315 1.00 44.75 191 PRO A C 1
ATOM 1481 O O . PRO A 1 191 ? -20.707 -9.717 12.747 1.00 44.75 191 PRO A O 1
ATOM 1484 N N . SER A 1 192 ? -19.780 -8.891 14.622 1.00 44.56 192 SER A N 1
ATOM 1485 C CA . SER A 1 192 ? -20.955 -9.045 15.486 1.00 44.56 192 SER A CA 1
ATOM 1486 C C . SER A 1 192 ? -21.859 -7.805 15.555 1.00 44.56 192 SER A C 1
ATOM 1488 O O . SER A 1 192 ? -22.961 -7.891 16.097 1.00 44.56 192 SER A O 1
ATOM 1490 N N . SER A 1 193 ? -21.446 -6.665 14.985 1.00 45.38 193 SER A N 1
ATOM 1491 C CA . SER A 1 193 ? -22.292 -5.468 14.912 1.00 45.38 193 SER A CA 1
ATOM 1492 C C . SER A 1 193 ? -23.241 -5.539 13.708 1.00 45.38 193 SER A C 1
ATOM 1494 O O . SER A 1 193 ? -22.767 -5.598 12.569 1.00 45.38 193 SER A O 1
ATOM 1496 N N . PRO A 1 194 ? -24.574 -5.517 13.913 1.00 42.53 194 PRO A N 1
ATOM 1497 C CA . PRO A 1 194 ? -25.524 -5.498 12.808 1.00 42.53 194 PRO A CA 1
ATOM 1498 C C . PRO A 1 194 ? -25.347 -4.216 11.983 1.00 42.53 194 PRO A C 1
ATOM 1500 O O . PRO A 1 194 ? -25.068 -3.145 12.524 1.00 42.53 194 PRO A O 1
ATOM 1503 N N . ALA A 1 195 ? -25.490 -4.324 10.659 1.00 49.50 195 ALA A N 1
ATOM 1504 C CA . ALA A 1 195 ? -25.564 -3.146 9.799 1.00 49.50 195 ALA A CA 1
ATOM 1505 C C . ALA A 1 195 ? -26.716 -2.235 10.276 1.00 49.50 195 ALA A C 1
ATOM 1507 O O . ALA A 1 195 ? -27.749 -2.770 10.694 1.00 49.50 195 ALA A O 1
ATOM 1508 N N . PRO A 1 196 ? -26.561 -0.896 10.232 1.00 49.31 196 PRO A N 1
ATOM 1509 C CA . PRO A 1 196 ? -27.641 0.006 10.611 1.00 49.31 196 PRO A CA 1
ATOM 1510 C C . PRO A 1 196 ? -28.873 -0.300 9.762 1.00 49.31 196 PRO A C 1
ATOM 1512 O O . PRO A 1 196 ? -28.781 -0.535 8.553 1.00 49.31 196 PRO A O 1
ATOM 1515 N N . SER A 1 197 ? -30.027 -0.348 10.417 1.00 46.97 197 SER A N 1
ATOM 1516 C CA . SER A 1 197 ? -31.294 -0.632 9.753 1.00 46.97 197 SER A CA 1
ATOM 1517 C C . SER A 1 197 ? 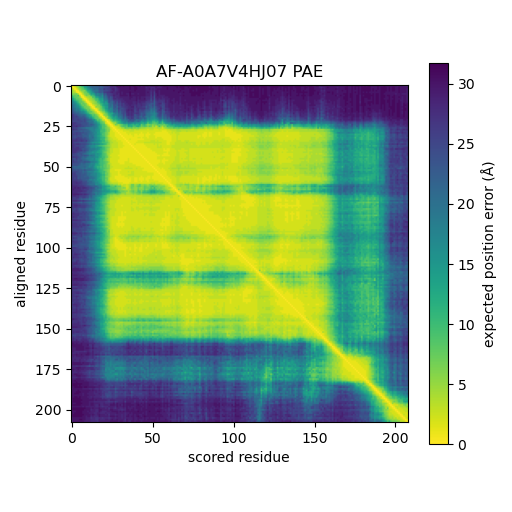-31.608 0.454 8.707 1.00 46.97 197 SER A C 1
ATOM 1519 O O . SER A 1 197 ? -31.201 1.608 8.874 1.00 46.97 197 SER A O 1
ATOM 1521 N N . PRO A 1 198 ? -32.363 0.147 7.634 1.00 52.72 198 PRO A N 1
ATOM 1522 C CA . PRO A 1 198 ? -32.704 1.132 6.601 1.00 52.72 198 PRO A CA 1
ATOM 1523 C C . PRO A 1 198 ? -33.377 2.401 7.154 1.00 52.72 198 PRO A C 1
ATOM 1525 O O . PRO A 1 198 ? -33.222 3.481 6.590 1.00 52.72 198 PRO A O 1
ATOM 1528 N N . SER A 1 199 ? -34.084 2.291 8.285 1.00 55.00 199 SER A N 1
ATOM 1529 C CA . SER A 1 199 ? -34.687 3.425 8.995 1.00 55.00 199 SER A CA 1
ATOM 1530 C C . SER A 1 199 ? -33.665 4.330 9.687 1.00 55.00 199 SER A C 1
ATOM 1532 O O . SER A 1 199 ? -33.859 5.541 9.723 1.00 55.00 199 SER A O 1
ATOM 1534 N N . GLU A 1 200 ? -32.570 3.774 10.208 1.00 44.97 200 GLU A N 1
ATOM 1535 C CA . GLU A 1 200 ? -31.497 4.550 10.845 1.00 44.97 200 GLU A CA 1
ATOM 1536 C C . GLU A 1 200 ? -30.646 5.282 9.802 1.00 44.97 200 GLU A C 1
ATOM 1538 O O . GLU A 1 200 ? -30.263 6.430 10.018 1.00 44.97 200 GLU A O 1
ATOM 1543 N N . ALA A 1 201 ? -30.430 4.668 8.634 1.00 45.16 201 ALA A N 1
ATOM 1544 C CA . ALA A 1 201 ? -29.770 5.315 7.500 1.00 45.16 201 ALA A CA 1
ATOM 1545 C C . ALA A 1 201 ? -30.573 6.520 6.970 1.00 45.16 201 ALA A C 1
ATOM 1547 O O . ALA A 1 201 ? -29.995 7.558 6.648 1.00 45.16 201 ALA A O 1
ATOM 1548 N N . LEU A 1 202 ? -31.908 6.412 6.935 1.00 46.06 202 LEU A N 1
ATOM 1549 C CA . LEU A 1 202 ? -32.789 7.516 6.540 1.00 46.06 202 LEU A CA 1
ATOM 1550 C C . LEU A 1 202 ? -32.807 8.653 7.575 1.00 46.06 202 LEU A C 1
ATOM 1552 O O . LEU A 1 202 ? -32.839 9.821 7.199 1.00 46.06 202 LEU A O 1
ATOM 1556 N N . ALA A 1 203 ? -32.757 8.323 8.869 1.00 44.34 203 ALA A N 1
ATOM 1557 C CA . ALA A 1 203 ? -32.717 9.314 9.943 1.00 44.34 203 ALA A CA 1
ATOM 1558 C C . ALA A 1 203 ? -31.402 10.116 9.957 1.00 44.34 203 ALA A C 1
ATOM 1560 O O . ALA A 1 203 ? -31.418 11.311 10.238 1.00 44.34 203 ALA A O 1
ATOM 1561 N N . LEU A 1 204 ? -30.278 9.483 9.603 1.00 41.66 204 LEU A N 1
ATOM 1562 C CA . LEU A 1 204 ? -28.975 10.145 9.466 1.00 41.66 204 LEU A CA 1
ATOM 1563 C C . LEU A 1 204 ? -28.899 11.069 8.242 1.00 41.66 204 LEU A C 1
ATOM 1565 O O . LEU A 1 204 ? -28.281 12.125 8.322 1.00 41.66 204 LEU A O 1
ATOM 1569 N N . LEU A 1 205 ? -29.565 10.713 7.139 1.00 41.12 205 LEU A N 1
ATOM 1570 C CA . LEU A 1 205 ? -29.695 11.574 5.955 1.00 41.12 205 LEU A CA 1
ATOM 1571 C C . LEU A 1 205 ? -30.621 12.776 6.183 1.00 41.12 205 LEU A C 1
ATOM 1573 O O . LEU A 1 205 ? -30.423 13.810 5.560 1.00 41.12 205 LEU A O 1
ATOM 1577 N N . ALA A 1 206 ? -31.610 12.653 7.071 1.00 40.44 206 ALA A N 1
ATOM 1578 C CA . ALA A 1 206 ? -32.508 13.749 7.443 1.00 40.44 206 ALA A CA 1
ATOM 1579 C C . ALA A 1 206 ? -31.910 14.714 8.489 1.00 40.44 206 ALA A C 1
ATOM 1581 O O . ALA A 1 206 ? -32.514 15.746 8.777 1.00 40.44 206 ALA A O 1
ATOM 1582 N N . ALA A 1 207 ? -30.760 14.368 9.077 1.00 40.75 207 ALA A N 1
ATOM 1583 C CA . ALA A 1 207 ? -30.040 15.174 10.067 1.00 40.75 207 ALA A CA 1
ATOM 1584 C C . ALA A 1 207 ? -28.837 15.948 9.478 1.00 40.75 207 ALA A C 1
ATOM 1586 O O . ALA A 1 207 ? -28.089 16.569 10.237 1.00 40.75 207 ALA A O 1
ATOM 1587 N N . LEU A 1 208 ? -28.664 15.905 8.151 1.00 38.81 208 LEU A N 1
ATOM 1588 C CA . LEU A 1 208 ? -27.747 16.730 7.352 1.00 38.81 208 LEU A CA 1
ATOM 1589 C C . LEU A 1 208 ? -28.531 17.822 6.614 1.00 38.81 208 LEU A C 1
ATOM 1591 O O . LEU A 1 208 ? -27.947 18.911 6.425 1.00 38.81 208 LEU A O 1
#

Secondary structure (DSSP, 8-state):
----------S-----------PPPTTTEEEEEETT-HHHHHHHHHHHHHHT--GGGEEEEPS--SSSEEEHHHIIIIIIHHHHHHHHHTT-TTT--EEEEPSSS--EEE-HHHHTTPPPPTT--SEEEHHHHHHTHHHHHTT-GGGGSTT--TTS---TT---SS---HHHHHHHHHHHHHHTSPPTT-TTSPPPPHHHHHHHHTT-

Sequence (208 aa):
MRRRPSSVAALSLLACAGQVLAAPDSYRAVVIANAASWASLRIVNEYAALRGIPPRHVILLDRIPANERVPVETFRCDILQPVFSEIQRRGLEKTVDTILWGPDIPTVIDVSGDLQGRTLPDILSPYASLNSLTFFAQDVLAGKTCYLSLEANPYARKFLGLKPDSPWTDEERDRFARALAKMKKPSPGDPSSPAPSPSEALALLAAL

Foldseek 3Di:
DDDDDDDDDDDPPPPPPPVPPVDDQLQQEAEEFAPVDPQRVVVRVVVCVVNVRDPLSYHYFYDADQDLEDELVCCLPRPLVVNVVSCVVSVNVVRYDYYHYTPSHRFWYQQPVLCLPPDAQPVDDSIDTPVLCNVVVVCSNVSACLSQDPPSDVPDDDPPDPDPPDPDDPVVVVVVVVVVVSVPPDGRRDPPDDDDDPVVSVVVVVVD

pLDDT: mean 79.18, std 19.42, range [38.81, 97.75]

Nearest PDB structures (foldseek):
  3sxu-assembly1_B  TM=3.079E-01  e=1.368E-01  Escherichia coli K-12
  2fn9-assembly2_B  TM=5.421E-01  e=5.312E+00  Thermotoga maritima MSB8
  4yv7-assembly1_A  TM=3.212E-01  e=2.306E+00  Mycolicibacterium smegmatis MC2 155

Mean predicted aligned error: 13.48 Å